Protein AF-A0A6A6QJA6-F1 (afdb_monomer)

Secondary structure (DSSP, 8-state):
--PPPPPP-PPPPPPPPPPPPPPPPPPPPPPPPPPPPPPPPPP---PPPPPPPPPPP-TTEEEEEEEEEEETTEEEEEEEEEETTS-EEEEEE-SSEE---TTSS-EEEEEEESTT-TTT-EEEEEEE--TTS----EEESTTSS----GGG-GGGTTSEEEE-TT---EEETTEEEEEEEEEEPPTT---

Structure (mmCIF, N/CA/C/O backbone):
data_AF-A0A6A6QJA6-F1
#
_entry.id   AF-A0A6A6QJA6-F1
#
loop_
_atom_site.group_PDB
_atom_site.id
_atom_site.type_symbol
_atom_site.label_atom_id
_atom_site.label_alt_id
_atom_site.label_comp_id
_atom_site.label_asym_id
_atom_site.label_entity_id
_atom_site.label_seq_id
_atom_site.pdbx_PDB_ins_code
_atom_site.Cartn_x
_atom_site.Cartn_y
_atom_site.Cartn_z
_atom_site.occupancy
_atom_site.B_iso_or_equiv
_atom_site.auth_seq_id
_atom_site.auth_comp_id
_atom_site.auth_asym_id
_atom_site.auth_atom_id
_atom_site.pdbx_PDB_model_num
ATOM 1 N N . MET A 1 1 ? 51.525 7.507 -26.887 1.00 51.03 1 MET A N 1
ATOM 2 C CA . MET A 1 1 ? 50.409 7.645 -27.846 1.00 51.03 1 MET A CA 1
ATOM 3 C C . MET A 1 1 ? 50.449 6.424 -28.747 1.00 51.03 1 MET A C 1
ATOM 5 O O . MET A 1 1 ? 51.457 6.234 -29.410 1.00 51.03 1 MET A O 1
ATOM 9 N N . ILE A 1 2 ? 49.442 5.552 -28.674 1.00 54.72 2 ILE A N 1
ATOM 10 C CA . ILE A 1 2 ? 49.366 4.303 -29.450 1.00 54.72 2 ILE A CA 1
ATOM 11 C C . ILE A 1 2 ? 48.188 4.457 -30.426 1.00 54.72 2 ILE A C 1
ATOM 13 O O . ILE A 1 2 ? 47.094 4.772 -29.955 1.00 54.72 2 ILE A O 1
ATOM 17 N N . PRO A 1 3 ? 48.377 4.306 -31.750 1.00 56.59 3 PRO A N 1
ATOM 18 C CA . PRO A 1 3 ? 47.276 4.359 -32.707 1.00 56.59 3 PRO A CA 1
ATOM 19 C C . PRO A 1 3 ? 46.374 3.125 -32.550 1.00 56.59 3 PRO A C 1
ATOM 21 O O . PRO A 1 3 ? 46.848 1.990 -32.589 1.00 56.59 3 PRO A O 1
ATOM 24 N N . GLY A 1 4 ? 45.080 3.362 -32.321 1.00 53.69 4 GLY A N 1
ATOM 25 C CA . GLY A 1 4 ? 44.056 2.322 -32.201 1.00 53.69 4 GLY A CA 1
ATOM 26 C C . GLY A 1 4 ? 43.616 1.775 -33.569 1.00 53.69 4 GLY A C 1
ATOM 27 O O . GLY A 1 4 ? 43.647 2.520 -34.551 1.00 53.69 4 GLY A O 1
ATOM 28 N N . PRO A 1 5 ? 43.229 0.488 -33.652 1.00 64.50 5 PRO A N 1
ATOM 29 C CA . PRO A 1 5 ? 42.917 -0.182 -34.910 1.00 64.50 5 PRO A CA 1
ATOM 30 C C . PRO A 1 5 ? 41.601 0.291 -35.545 1.00 64.50 5 PRO A C 1
ATOM 32 O O . PRO A 1 5 ? 40.638 0.655 -34.870 1.00 64.50 5 PRO A O 1
ATOM 35 N N . SER A 1 6 ? 41.619 0.265 -36.877 1.00 64.50 6 SER A N 1
ATOM 36 C CA . SER A 1 6 ? 40.558 0.638 -37.817 1.00 64.50 6 SER A CA 1
ATOM 37 C C . SER A 1 6 ? 39.318 -0.270 -37.695 1.00 64.50 6 SER A C 1
ATOM 39 O O . SER A 1 6 ? 39.488 -1.467 -37.462 1.00 64.50 6 SER A O 1
ATOM 41 N N . PRO A 1 7 ? 38.084 0.238 -37.882 1.00 64.19 7 PRO A N 1
ATOM 42 C CA . PRO A 1 7 ? 36.880 -0.590 -37.844 1.00 64.19 7 PRO A CA 1
ATOM 43 C C . PRO A 1 7 ? 36.745 -1.448 -39.113 1.00 64.19 7 PRO A C 1
ATOM 45 O O . PRO A 1 7 ? 36.648 -0.928 -40.226 1.00 64.19 7 PRO A O 1
ATOM 48 N N . GLU A 1 8 ? 36.722 -2.771 -38.936 1.00 60.88 8 GLU A N 1
ATOM 49 C CA . GLU A 1 8 ? 36.357 -3.734 -39.978 1.00 60.88 8 GLU A CA 1
ATOM 50 C C . GLU A 1 8 ? 34.883 -3.574 -40.379 1.00 60.88 8 GLU A C 1
ATOM 52 O O . GLU A 1 8 ? 33.973 -3.541 -39.550 1.00 60.88 8 GLU A O 1
ATOM 57 N N . SER A 1 9 ? 34.673 -3.463 -41.689 1.00 62.03 9 SER A N 1
ATOM 58 C CA . SER A 1 9 ? 33.376 -3.340 -42.347 1.00 62.03 9 SER A CA 1
ATOM 59 C C . SER A 1 9 ? 32.693 -4.710 -42.415 1.00 62.03 9 SER A C 1
ATOM 61 O O . SER A 1 9 ? 33.140 -5.598 -43.141 1.00 62.03 9 SER A O 1
ATOM 63 N N . LEU A 1 10 ? 31.614 -4.891 -41.652 1.00 64.56 10 LEU A N 1
ATOM 64 C CA . LEU A 1 10 ? 30.784 -6.097 -41.682 1.00 64.56 10 LEU A CA 1
ATOM 65 C C . LEU A 1 10 ? 29.842 -6.065 -42.894 1.00 64.56 10 LEU A C 1
ATOM 67 O O . LEU A 1 10 ? 29.023 -5.158 -43.042 1.00 64.56 10 LEU A O 1
ATOM 71 N N . ALA A 1 11 ? 29.960 -7.074 -43.756 1.00 70.56 11 ALA A N 1
ATOM 72 C CA . ALA A 1 11 ? 29.096 -7.280 -44.914 1.00 70.56 11 ALA A CA 1
ATOM 73 C C . ALA A 1 11 ? 27.631 -7.576 -44.506 1.00 70.56 11 ALA A C 1
ATOM 75 O O . ALA A 1 11 ? 27.394 -8.170 -43.450 1.00 70.56 11 ALA A O 1
ATOM 76 N N . PRO A 1 12 ? 26.637 -7.201 -45.335 1.00 74.19 12 PRO A N 1
ATOM 77 C CA . PRO A 1 12 ? 25.228 -7.453 -45.047 1.00 74.19 12 PRO A CA 1
ATOM 78 C C . PRO A 1 12 ? 24.854 -8.946 -45.176 1.00 74.19 12 PRO A C 1
ATOM 80 O O . PRO A 1 12 ? 25.412 -9.651 -46.022 1.00 74.19 12 PRO A O 1
ATOM 83 N N . PRO A 1 13 ? 23.894 -9.439 -44.367 1.00 72.94 13 PRO A N 1
ATOM 84 C CA . PRO A 1 13 ? 23.438 -10.826 -44.411 1.00 72.94 13 PRO A CA 1
ATOM 85 C C . PRO A 1 13 ? 22.611 -11.137 -45.678 1.00 72.94 13 PRO A C 1
ATOM 87 O O . PRO A 1 13 ? 21.991 -10.235 -46.249 1.00 72.94 13 PRO A O 1
ATOM 90 N N . PRO A 1 14 ? 22.567 -12.411 -46.116 1.00 74.94 14 PRO A N 1
ATOM 91 C CA . PRO A 1 14 ? 21.798 -12.834 -47.285 1.00 74.94 14 PRO A CA 1
ATOM 92 C C . PRO A 1 14 ? 20.273 -12.798 -47.043 1.00 74.94 14 PRO A C 1
ATOM 94 O O . PRO A 1 14 ? 19.823 -12.928 -45.901 1.00 74.94 14 PRO A O 1
ATOM 97 N N . PRO A 1 15 ? 19.457 -12.654 -48.107 1.00 69.00 15 PRO A N 1
ATOM 98 C CA . PRO A 1 15 ? 17.998 -12.631 -48.003 1.00 69.00 15 PRO A CA 1
ATOM 99 C C . PRO A 1 15 ? 17.412 -14.008 -47.648 1.00 69.00 15 PRO A C 1
ATOM 101 O O . PRO A 1 15 ? 17.894 -15.044 -48.109 1.00 69.00 15 PRO A O 1
ATOM 104 N N . LEU A 1 16 ? 16.340 -14.008 -46.847 1.00 69.56 16 LEU A N 1
ATOM 105 C CA . LEU A 1 16 ? 15.588 -15.213 -46.480 1.00 69.56 16 LEU A CA 1
ATOM 106 C C . LEU A 1 16 ? 14.753 -15.757 -47.661 1.00 69.56 16 LEU A C 1
ATOM 108 O O . LEU A 1 16 ? 14.229 -14.970 -48.454 1.00 69.56 16 LEU A O 1
ATOM 112 N N . PRO A 1 17 ? 14.553 -17.087 -47.750 1.00 63.41 17 PRO A N 1
ATOM 113 C CA . PRO A 1 17 ? 13.678 -17.693 -48.748 1.00 63.41 17 PRO A CA 1
ATOM 114 C C . PRO A 1 17 ? 12.199 -17.364 -48.486 1.00 63.41 17 PRO A C 1
ATOM 116 O O . PRO A 1 17 ? 11.717 -17.438 -47.356 1.00 63.41 17 PRO A O 1
ATOM 119 N N . SER A 1 18 ? 11.473 -17.018 -49.553 1.00 61.12 18 SER A N 1
ATOM 120 C CA . SER A 1 18 ? 10.018 -16.823 -49.528 1.00 61.12 18 SER A CA 1
ATOM 121 C C . SER A 1 18 ? 9.294 -18.164 -49.404 1.00 61.12 18 SER A C 1
ATOM 123 O O . SER A 1 18 ? 9.434 -19.030 -50.266 1.00 61.12 18 SER A O 1
ATOM 125 N N . SER A 1 19 ? 8.503 -18.319 -48.343 1.00 60.31 19 SER A N 1
ATOM 126 C CA . SER A 1 19 ? 7.650 -19.488 -48.115 1.00 60.31 19 SER A CA 1
ATOM 127 C C . SER A 1 19 ? 6.339 -19.373 -48.894 1.00 60.31 19 SER A C 1
ATOM 129 O O . SER A 1 19 ? 5.556 -18.447 -48.686 1.00 60.31 19 SER A O 1
ATOM 131 N N . THR A 1 20 ? 6.090 -20.338 -49.775 1.00 66.50 20 THR A N 1
ATOM 132 C CA . THR A 1 20 ? 4.823 -20.523 -50.495 1.00 66.50 20 THR A CA 1
ATOM 133 C C . THR A 1 20 ? 3.699 -20.917 -49.523 1.00 66.50 20 THR A C 1
ATOM 135 O O . THR A 1 20 ? 3.929 -21.772 -48.664 1.00 66.50 20 THR A O 1
ATOM 138 N N . PRO A 1 21 ? 2.481 -20.352 -49.633 1.00 67.94 21 PRO A N 1
ATOM 139 C CA . PRO A 1 21 ? 1.361 -20.756 -48.787 1.00 67.94 21 PRO A CA 1
ATOM 140 C C . PRO A 1 21 ? 0.823 -22.154 -49.161 1.00 67.94 21 PRO A C 1
ATOM 142 O O . PRO A 1 21 ? 0.831 -22.520 -50.340 1.00 67.94 21 PRO A O 1
ATOM 145 N N . PRO A 1 22 ? 0.339 -22.937 -48.178 1.00 70.88 22 PRO A N 1
ATOM 146 C CA . PRO A 1 22 ? -0.257 -24.249 -48.415 1.00 70.88 22 PRO A CA 1
ATOM 147 C C . PRO A 1 22 ? -1.650 -24.149 -49.070 1.00 70.88 22 PRO A C 1
ATOM 149 O O . PRO A 1 22 ? -2.338 -23.137 -48.911 1.00 70.88 22 PRO A O 1
ATOM 152 N N . PRO A 1 23 ? -2.088 -25.196 -49.797 1.00 68.81 23 PRO A N 1
ATOM 153 C CA . PRO A 1 23 ? -3.398 -25.228 -50.439 1.00 68.81 23 PRO A CA 1
ATOM 154 C C . PRO A 1 23 ? -4.548 -25.296 -49.415 1.00 68.81 23 PRO A C 1
ATOM 156 O O . PRO A 1 23 ? -4.366 -25.823 -48.313 1.00 68.81 23 PRO A O 1
ATOM 159 N N . PRO A 1 24 ? -5.744 -24.792 -49.770 1.00 71.00 24 PRO A N 1
ATOM 160 C CA . PRO A 1 24 ? -6.912 -24.833 -48.898 1.00 71.00 24 PRO A CA 1
ATOM 161 C C . PRO A 1 24 ? -7.438 -26.270 -48.713 1.00 71.00 24 PRO A C 1
ATOM 163 O O . PRO A 1 24 ? -7.347 -27.085 -49.636 1.00 71.00 24 PRO A O 1
ATOM 166 N N . PRO A 1 25 ? -8.008 -26.595 -47.537 1.00 65.44 25 PRO A N 1
ATOM 167 C CA . PRO A 1 25 ? -8.569 -27.914 -47.267 1.00 65.44 25 PRO A CA 1
ATOM 168 C C . PRO A 1 25 ? -9.868 -28.164 -48.058 1.00 65.44 25 PRO A C 1
ATOM 170 O O . PRO A 1 25 ? -10.597 -27.216 -48.366 1.00 65.44 25 PRO A O 1
ATOM 173 N N . PRO A 1 26 ? -10.193 -29.434 -48.367 1.00 64.38 26 PRO A N 1
ATOM 174 C CA . PRO A 1 26 ? -11.433 -29.793 -49.045 1.00 64.38 26 PRO A CA 1
ATOM 175 C C . PRO A 1 26 ? -12.655 -29.534 -48.152 1.00 64.38 26 PRO A C 1
ATOM 177 O O . PRO A 1 26 ? -12.638 -29.795 -46.948 1.00 64.38 26 PRO A O 1
ATOM 180 N N . SER A 1 27 ? -13.730 -29.026 -48.753 1.00 57.53 27 SER A N 1
ATOM 181 C CA . SER A 1 27 ? -14.999 -28.761 -48.073 1.00 57.53 27 SER A CA 1
ATOM 182 C C . SER A 1 27 ? -15.682 -30.065 -47.650 1.00 57.53 27 SER A C 1
ATOM 184 O O . SER A 1 27 ? -16.069 -30.872 -48.494 1.00 57.53 27 SER A O 1
ATOM 186 N N . SER A 1 28 ? -15.864 -30.254 -46.341 1.00 60.84 28 SER A N 1
ATOM 187 C CA . SER A 1 28 ? -16.699 -31.323 -45.786 1.00 60.84 28 SER A CA 1
ATOM 188 C C . SER A 1 28 ? -18.179 -31.029 -46.022 1.00 60.84 28 SER A C 1
ATOM 190 O O . SER A 1 28 ? -18.709 -30.027 -45.549 1.00 60.84 28 SER A O 1
ATOM 192 N N . THR A 1 29 ? -18.859 -31.933 -46.721 1.00 57.16 29 THR A N 1
ATOM 193 C CA . THR A 1 29 ? -20.322 -32.002 -46.805 1.00 57.16 29 THR A CA 1
ATOM 194 C C . THR A 1 29 ? -20.914 -32.468 -45.476 1.00 57.16 29 THR A C 1
ATOM 196 O O . THR A 1 29 ? -20.679 -33.595 -45.042 1.00 57.16 29 THR A O 1
ATOM 199 N N . THR A 1 30 ? -21.697 -31.599 -44.840 1.00 62.38 30 THR A N 1
ATOM 200 C CA . THR A 1 30 ? -22.439 -31.880 -43.605 1.00 62.38 30 THR A CA 1
ATOM 201 C C . THR A 1 30 ? -23.672 -32.752 -43.898 1.00 62.38 30 THR A C 1
ATOM 203 O O . THR A 1 30 ? -24.441 -32.406 -44.798 1.00 62.38 30 THR A O 1
ATOM 206 N N . PRO A 1 31 ? -23.907 -33.860 -43.168 1.00 70.44 31 PRO A N 1
ATOM 207 C CA . PRO A 1 31 ? -25.145 -34.631 -43.277 1.00 70.44 31 PRO A CA 1
ATOM 208 C C . PRO A 1 31 ? -26.346 -33.886 -42.655 1.00 70.44 31 PRO A C 1
ATOM 210 O O . PRO A 1 31 ? -26.158 -33.029 -41.788 1.00 70.44 31 PRO A O 1
ATOM 213 N N . PRO A 1 32 ? -27.585 -34.193 -43.085 1.00 70.25 32 PRO A N 1
ATOM 214 C CA . PRO A 1 32 ? -28.788 -33.524 -42.595 1.00 70.25 32 PRO A CA 1
ATOM 215 C C . PRO A 1 32 ? -29.036 -33.791 -41.096 1.00 70.25 32 PRO A C 1
ATOM 217 O O . PRO A 1 32 ? -28.703 -34.872 -40.602 1.00 70.25 32 PRO A O 1
ATOM 220 N N . PRO A 1 33 ? -29.629 -32.829 -40.363 1.00 63.81 3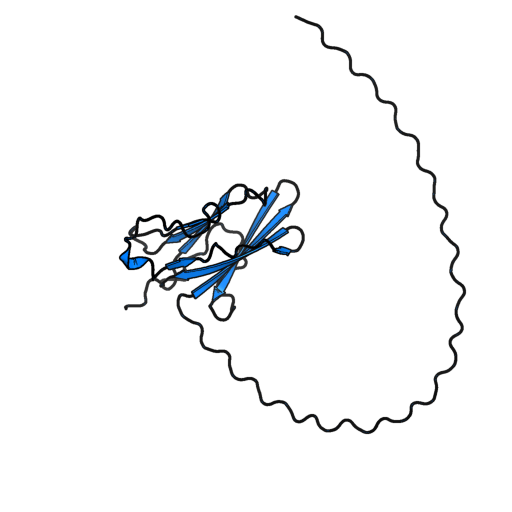3 PRO A N 1
ATOM 221 C CA . PRO A 1 33 ? -29.902 -32.973 -38.938 1.00 63.81 33 PRO A CA 1
ATOM 222 C C . PRO A 1 33 ? -31.004 -34.010 -38.672 1.00 63.81 33 PRO A C 1
ATOM 224 O O . PRO A 1 33 ? -32.018 -34.060 -39.368 1.00 63.81 33 PRO A O 1
ATOM 227 N N . LEU A 1 34 ? -30.802 -34.825 -37.634 1.00 62.81 34 LEU A N 1
ATOM 228 C CA . LEU A 1 34 ? -31.818 -35.721 -37.075 1.00 62.81 34 LEU A CA 1
ATOM 229 C C . LEU A 1 34 ? -32.976 -34.901 -36.466 1.00 62.81 34 LEU A C 1
ATOM 231 O O . LEU A 1 34 ? -32.719 -33.837 -35.899 1.00 62.81 34 LEU A O 1
ATOM 235 N N . PRO A 1 35 ? -34.232 -35.386 -36.510 1.00 64.31 35 PRO A N 1
ATOM 236 C CA . PRO A 1 35 ? -35.337 -34.742 -35.808 1.00 64.31 35 PRO A CA 1
ATOM 237 C C . PRO A 1 35 ? -35.100 -34.738 -34.290 1.00 64.31 35 PRO A C 1
ATOM 239 O O . PRO A 1 35 ? -34.835 -35.777 -33.682 1.00 64.31 35 PRO A O 1
ATOM 242 N N . SER A 1 36 ? -35.196 -33.549 -33.689 1.00 55.94 36 SER A N 1
ATOM 243 C CA . SER A 1 36 ? -35.100 -33.331 -32.246 1.00 55.94 36 SER A CA 1
ATOM 244 C C . SER A 1 36 ? -36.223 -34.060 -31.515 1.00 55.94 36 SER A C 1
ATOM 246 O O . SER A 1 36 ? -37.397 -33.752 -31.704 1.00 55.94 36 SER A O 1
ATOM 248 N N . SER A 1 37 ? -35.856 -34.995 -30.643 1.00 61.94 37 SER A N 1
ATOM 249 C CA . SER A 1 37 ? -36.760 -35.502 -29.615 1.00 61.94 37 SER A CA 1
ATOM 250 C C . SER A 1 37 ? -37.007 -34.372 -28.612 1.00 61.94 37 SER A C 1
ATOM 252 O O . SER A 1 37 ? -36.053 -33.870 -28.017 1.00 61.94 37 SER A O 1
ATOM 254 N N . GLU A 1 38 ? -38.262 -33.946 -28.449 1.00 60.38 38 GLU A N 1
ATOM 255 C CA . GLU A 1 38 ? -38.656 -32.962 -27.435 1.00 60.38 38 GLU A CA 1
ATOM 256 C C . GLU A 1 38 ? -38.221 -33.449 -26.048 1.00 60.38 38 GLU A C 1
ATOM 258 O O . GLU A 1 38 ? -38.650 -34.500 -25.566 1.00 60.38 38 GLU A O 1
ATOM 263 N N . ALA A 1 39 ? -37.318 -32.693 -25.426 1.00 65.19 39 ALA A N 1
ATOM 264 C CA . ALA A 1 39 ? -36.948 -32.895 -24.037 1.00 65.19 39 ALA A CA 1
ATOM 265 C C . ALA A 1 39 ? -38.123 -32.475 -23.134 1.00 65.19 39 ALA A C 1
ATOM 267 O O . ALA A 1 39 ? -38.811 -31.498 -23.447 1.00 65.19 39 ALA A O 1
ATOM 268 N N . PRO A 1 40 ? -38.362 -33.176 -22.011 1.00 69.19 40 PRO A N 1
ATOM 269 C CA . PRO A 1 40 ? -39.393 -32.785 -21.057 1.00 69.19 40 PRO A CA 1
ATOM 270 C C . PRO A 1 40 ? -39.142 -31.361 -20.525 1.00 69.19 40 PRO A C 1
ATOM 272 O O . PRO A 1 40 ? -37.986 -30.927 -20.455 1.00 69.19 40 PRO A O 1
ATOM 275 N N . PRO A 1 41 ? -40.201 -30.623 -20.139 1.00 73.12 41 PRO A N 1
ATOM 276 C CA . PRO A 1 41 ? -40.066 -29.257 -19.650 1.00 73.12 41 PRO A CA 1
ATOM 277 C C . PRO A 1 41 ? -39.148 -29.209 -18.417 1.00 73.12 41 PRO A C 1
ATOM 279 O O . PRO A 1 41 ? -39.225 -30.099 -17.563 1.00 73.12 41 PRO A O 1
ATOM 282 N N . PRO A 1 42 ? -38.283 -28.186 -18.293 1.00 66.81 42 PRO A N 1
ATOM 283 C CA . PRO A 1 42 ? -37.443 -28.031 -17.117 1.00 66.81 42 PRO A CA 1
ATOM 284 C C . PRO A 1 42 ? -38.331 -27.837 -15.884 1.00 66.81 42 PRO A C 1
ATOM 286 O O . PRO A 1 42 ? -39.209 -26.972 -15.870 1.00 66.81 42 PRO A O 1
ATOM 289 N N . SER A 1 43 ? -38.102 -28.644 -14.844 1.00 66.88 43 SER A N 1
ATOM 290 C CA . SER A 1 43 ? -38.724 -28.432 -13.534 1.00 66.88 43 SER A CA 1
ATOM 291 C C . SER A 1 43 ? -38.494 -26.989 -13.071 1.00 66.88 43 SER A C 1
ATOM 293 O O . SER A 1 43 ? -37.394 -26.464 -13.275 1.00 66.88 43 SER A O 1
ATOM 295 N N . PRO A 1 44 ? -39.482 -26.344 -12.420 1.00 65.62 44 PRO A N 1
ATOM 296 C CA . PRO A 1 44 ? -39.293 -25.021 -11.846 1.00 65.62 44 PRO A CA 1
ATOM 297 C C . PRO A 1 44 ? -38.152 -25.102 -10.833 1.00 65.62 44 PRO A C 1
ATOM 299 O O . PRO A 1 44 ? -38.266 -25.745 -9.789 1.00 65.62 44 PRO A O 1
ATOM 302 N N . SER A 1 45 ? -37.021 -24.491 -11.184 1.00 63.06 45 SER A N 1
ATOM 303 C CA . SER A 1 45 ? -35.875 -24.386 -10.296 1.00 63.06 45 SER A CA 1
ATOM 304 C C . SER A 1 45 ? -36.322 -23.560 -9.101 1.00 63.06 45 SER A C 1
ATOM 306 O O . SER A 1 45 ? -36.517 -22.350 -9.217 1.00 63.06 45 SER A O 1
ATOM 308 N N . SER A 1 46 ? -36.536 -24.230 -7.970 1.00 64.56 46 SER A N 1
ATOM 309 C CA . SER A 1 46 ? -36.806 -23.585 -6.693 1.00 64.56 46 SER A CA 1
ATOM 310 C C . SER A 1 46 ? -35.700 -22.556 -6.474 1.00 64.56 46 SER A C 1
ATOM 312 O O . SER A 1 46 ? -34.528 -22.926 -6.388 1.00 64.56 46 SER A O 1
ATOM 314 N N . ALA A 1 47 ? -36.054 -21.269 -6.510 1.00 68.38 47 ALA A N 1
ATOM 315 C CA . ALA A 1 47 ? -35.090 -20.189 -6.382 1.00 68.38 47 ALA A CA 1
ATOM 316 C C . ALA A 1 47 ? -34.293 -20.410 -5.094 1.00 68.38 47 ALA A C 1
ATOM 318 O O . ALA A 1 47 ? -34.880 -20.585 -4.021 1.00 68.38 47 ALA A O 1
ATOM 319 N N . ALA A 1 48 ? -32.966 -20.468 -5.216 1.00 75.50 48 ALA A N 1
ATOM 320 C CA . ALA A 1 48 ? -32.108 -20.581 -4.052 1.00 75.50 48 ALA A CA 1
ATOM 321 C C . ALA A 1 48 ? -32.413 -19.399 -3.114 1.00 75.50 48 ALA A C 1
ATOM 323 O O . ALA A 1 48 ? -32.592 -18.275 -3.600 1.00 75.50 48 ALA A O 1
ATOM 324 N N . PRO A 1 49 ? -32.513 -19.631 -1.794 1.00 77.88 49 PRO A N 1
ATOM 325 C CA . PRO A 1 49 ? -32.714 -18.544 -0.853 1.00 77.88 49 PRO A CA 1
ATOM 326 C C . PRO A 1 49 ? -31.604 -17.494 -1.031 1.00 77.88 49 PRO A C 1
ATOM 328 O O . PRO A 1 49 ? -30.462 -17.862 -1.329 1.00 77.88 49 PRO A O 1
ATOM 331 N N . PRO A 1 50 ? -31.925 -16.195 -0.882 1.00 77.50 50 PRO A N 1
ATOM 332 C CA . PRO A 1 50 ? -30.945 -15.131 -1.040 1.00 77.50 50 PRO A CA 1
ATOM 333 C C . PRO A 1 50 ? -29.762 -15.371 -0.103 1.00 77.50 50 PRO A C 1
ATOM 335 O O . PRO A 1 50 ? -29.941 -15.739 1.061 1.00 77.50 50 PRO A O 1
ATOM 338 N N . ALA A 1 51 ? -28.551 -15.185 -0.630 1.00 82.06 51 ALA A N 1
ATOM 339 C CA . ALA A 1 51 ? -27.339 -15.338 0.156 1.00 82.06 51 ALA A CA 1
ATOM 340 C C . ALA A 1 51 ? -27.373 -14.383 1.366 1.00 82.06 51 ALA A C 1
ATOM 342 O O . ALA A 1 51 ? -27.861 -13.253 1.239 1.00 82.06 51 ALA A O 1
ATOM 343 N N . PRO A 1 52 ? -26.874 -14.813 2.538 1.00 80.88 52 PRO A N 1
ATOM 344 C CA . PRO A 1 52 ? -26.791 -13.943 3.700 1.00 80.88 52 PRO A CA 1
ATOM 345 C C . PRO A 1 52 ? -25.926 -12.711 3.388 1.00 80.88 52 PRO A C 1
ATOM 347 O O . PRO A 1 52 ? -24.987 -12.804 2.591 1.00 80.88 52 PRO A O 1
ATOM 350 N N . PRO A 1 53 ? -26.225 -11.555 4.008 1.00 81.19 53 PRO A N 1
ATOM 351 C CA . PRO A 1 53 ? -25.429 -10.352 3.813 1.00 81.19 53 PRO A CA 1
ATOM 352 C C . PRO A 1 53 ? -23.978 -10.588 4.262 1.00 81.19 53 PRO A C 1
ATOM 354 O O . PRO A 1 53 ? -23.749 -11.338 5.220 1.00 81.19 53 PRO A O 1
ATOM 357 N N . PRO A 1 54 ? -22.993 -9.954 3.599 1.00 80.75 54 PRO A N 1
ATOM 358 C CA . PRO A 1 54 ? -21.599 -10.077 3.994 1.00 80.75 54 PRO A CA 1
ATOM 359 C C . PRO A 1 54 ? -21.393 -9.549 5.423 1.00 80.75 54 PRO A C 1
ATOM 361 O O . PRO A 1 54 ? -22.099 -8.627 5.853 1.00 80.75 54 PRO A O 1
ATOM 364 N N . PRO A 1 55 ? -20.437 -10.117 6.178 1.00 84.50 55 PRO A N 1
ATOM 365 C CA . PRO A 1 55 ? -20.137 -9.652 7.523 1.00 84.50 55 PRO A CA 1
ATOM 366 C C . PRO A 1 55 ? -19.679 -8.181 7.507 1.00 84.50 55 PRO A C 1
ATOM 368 O O . PRO A 1 55 ? -19.098 -7.725 6.520 1.00 84.50 55 PRO A O 1
ATOM 371 N N . PRO A 1 56 ? -19.907 -7.413 8.586 1.00 86.06 56 PRO A N 1
ATOM 372 C CA . PRO A 1 56 ? -19.388 -6.053 8.694 1.00 86.06 56 PRO A CA 1
ATOM 373 C C . PRO A 1 56 ? -17.859 -6.016 8.615 1.00 86.06 56 PRO A C 1
ATOM 375 O O . PRO A 1 56 ? -17.185 -6.890 9.164 1.00 86.06 56 PRO A O 1
ATOM 378 N N . ALA A 1 57 ? -17.315 -4.969 7.992 1.00 85.00 57 ALA A N 1
ATOM 379 C CA . ALA A 1 57 ? -15.873 -4.789 7.908 1.00 85.00 57 ALA A CA 1
ATOM 380 C C . ALA A 1 57 ? -15.261 -4.624 9.310 1.00 85.00 57 ALA A C 1
ATOM 382 O O . ALA A 1 57 ? -15.776 -3.887 10.156 1.00 85.00 57 ALA A O 1
ATOM 383 N N . THR A 1 58 ? -14.140 -5.301 9.552 1.00 83.62 58 THR A N 1
ATOM 384 C CA . THR A 1 58 ? -13.317 -5.145 10.748 1.00 83.62 58 THR A CA 1
ATOM 385 C C . THR A 1 58 ? -12.578 -3.808 10.665 1.00 83.62 58 THR A C 1
ATOM 387 O O . THR A 1 58 ? -11.723 -3.643 9.793 1.00 83.62 58 THR A O 1
ATOM 390 N N . PRO A 1 59 ? -12.847 -2.853 11.570 1.00 84.50 59 PRO A N 1
ATOM 391 C CA . PRO A 1 59 ? -12.173 -1.561 11.545 1.00 84.50 59 PRO A CA 1
ATOM 392 C C . PRO A 1 59 ? -10.655 -1.703 11.707 1.00 84.50 59 PRO A C 1
ATOM 394 O O . PRO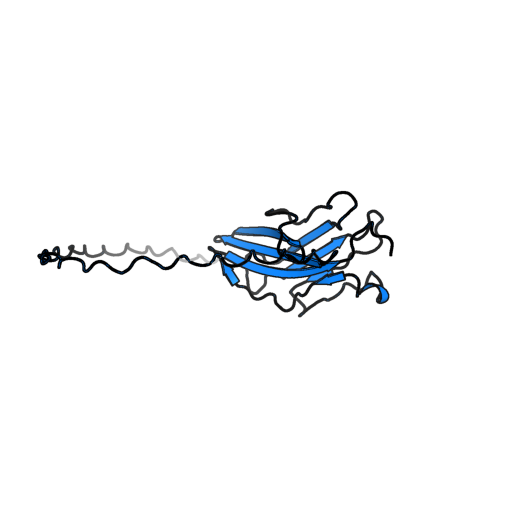 A 1 59 ? -10.195 -2.505 12.521 1.00 84.50 59 PRO A O 1
ATOM 397 N N . GLY A 1 60 ? -9.884 -0.891 10.979 1.00 84.69 60 GLY A N 1
ATOM 398 C CA . GLY A 1 60 ? -8.425 -0.851 11.109 1.00 84.69 60 GLY A CA 1
ATOM 399 C C . GLY A 1 60 ? -7.677 -2.022 10.462 1.00 84.69 60 GLY A C 1
ATOM 400 O O . GLY A 1 60 ? -6.482 -2.186 10.701 1.00 84.69 60 GLY A O 1
ATOM 401 N N . LYS A 1 61 ? -8.353 -2.861 9.669 1.00 88.31 61 LYS A N 1
ATOM 402 C CA . LYS A 1 61 ? -7.720 -3.898 8.846 1.00 88.31 61 LYS A CA 1
ATOM 403 C C . LYS A 1 61 ? -7.878 -3.545 7.379 1.00 88.31 61 LYS A C 1
ATOM 405 O O . LYS A 1 61 ? -8.998 -3.298 6.932 1.00 88.31 61 LYS A O 1
ATOM 410 N N . TYR A 1 62 ? -6.763 -3.545 6.664 1.00 91.19 62 TYR A N 1
ATOM 411 C CA . TYR A 1 62 ? -6.704 -3.092 5.288 1.00 91.19 62 TYR A CA 1
ATOM 412 C C . TYR A 1 62 ? -5.760 -3.960 4.463 1.00 91.19 62 TYR A C 1
ATOM 414 O O . TYR A 1 62 ? -4.682 -4.323 4.923 1.00 91.19 62 TYR A O 1
ATOM 422 N N . THR A 1 63 ? -6.110 -4.206 3.210 1.00 92.81 63 THR A N 1
ATOM 423 C CA . THR A 1 63 ? -5.200 -4.851 2.261 1.00 92.81 63 THR A CA 1
ATOM 424 C C . THR A 1 63 ? -4.726 -3.803 1.262 1.00 92.81 63 THR A C 1
ATOM 426 O O . THR A 1 63 ? -5.527 -3.074 0.674 1.00 92.81 63 THR A O 1
ATOM 429 N N . ILE A 1 64 ? -3.409 -3.677 1.102 1.00 93.00 64 ILE A N 1
ATOM 430 C CA . ILE A 1 64 ? -2.789 -2.816 0.094 1.00 93.00 64 ILE A CA 1
ATOM 431 C C . ILE A 1 64 ? -2.407 -3.696 -1.093 1.00 93.00 64 ILE A C 1
ATOM 433 O O . ILE A 1 64 ? -1.504 -4.523 -0.988 1.00 93.00 64 ILE A O 1
ATOM 437 N N . HIS A 1 65 ? -3.075 -3.502 -2.225 1.00 92.94 65 HIS A N 1
ATOM 438 C CA . HIS A 1 65 ? -2.713 -4.138 -3.489 1.00 92.94 65 HIS A CA 1
ATOM 439 C C . HIS A 1 65 ? -1.746 -3.219 -4.217 1.00 92.94 65 HIS A C 1
ATOM 441 O O . HIS A 1 65 ? -2.076 -2.060 -4.465 1.00 92.94 65 HIS A O 1
ATOM 447 N N . LEU A 1 66 ? -0.564 -3.725 -4.553 1.00 92.06 66 LEU A N 1
ATOM 448 C CA . LEU A 1 66 ? 0.433 -3.047 -5.367 1.00 92.06 66 LEU A CA 1
ATOM 449 C C . LEU A 1 66 ? 0.600 -3.778 -6.693 1.00 92.06 66 LEU A C 1
ATOM 451 O O . LEU A 1 66 ? 1.107 -4.897 -6.747 1.00 92.06 66 LEU A O 1
ATOM 455 N N . HIS A 1 67 ? 0.252 -3.100 -7.774 1.00 91.38 67 HIS A N 1
ATOM 456 C CA . HIS A 1 67 ? 0.517 -3.549 -9.126 1.00 91.38 67 HIS A CA 1
ATOM 457 C C . HIS A 1 67 ? 1.700 -2.763 -9.690 1.00 91.38 67 HIS A C 1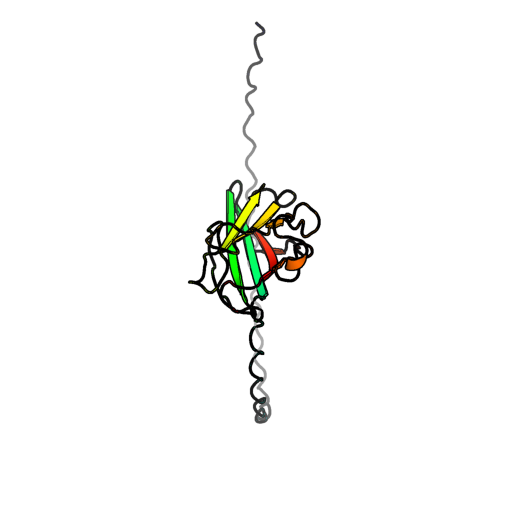
ATOM 459 O O . HIS A 1 67 ? 1.627 -1.555 -9.924 1.00 91.38 67 HIS A O 1
ATOM 465 N N . GLN A 1 68 ? 2.812 -3.457 -9.914 1.00 89.25 68 GLN A N 1
ATOM 466 C CA . GLN A 1 68 ? 4.016 -2.885 -10.496 1.00 89.25 68 GLN A CA 1
ATOM 467 C C . GLN A 1 68 ? 4.151 -3.313 -11.955 1.00 89.25 68 GLN A C 1
ATOM 469 O O . GLN A 1 68 ? 4.438 -4.471 -12.268 1.00 89.25 68 GLN A O 1
ATOM 474 N N . LYS A 1 69 ? 3.974 -2.356 -12.864 1.00 90.19 69 LYS A N 1
ATOM 475 C CA . LYS A 1 69 ? 4.119 -2.566 -14.308 1.00 90.19 69 LYS A CA 1
ATOM 476 C C . LYS A 1 69 ? 5.557 -2.246 -14.701 1.00 90.19 69 LYS A C 1
ATOM 478 O O . LYS A 1 69 ? 6.026 -1.132 -14.455 1.00 90.19 69 LYS A O 1
ATOM 483 N N . MET A 1 70 ? 6.250 -3.205 -15.315 1.00 85.06 70 MET A N 1
ATOM 484 C CA . MET A 1 70 ? 7.615 -3.024 -15.811 1.00 85.06 70 MET A CA 1
ATOM 485 C C . MET A 1 70 ? 7.614 -3.010 -17.336 1.00 85.06 70 MET A C 1
ATOM 487 O O . MET A 1 70 ? 7.335 -4.015 -17.979 1.00 85.06 70 MET A O 1
ATOM 491 N N . GLU A 1 71 ? 7.987 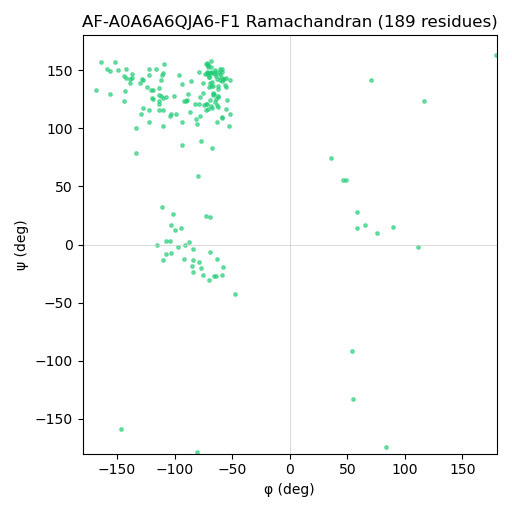-1.879 -17.927 1.00 85.75 71 GLU A N 1
ATOM 492 C CA . GLU A 1 71 ? 8.072 -1.735 -19.376 1.00 85.75 71 GLU A CA 1
ATOM 493 C C . GLU A 1 71 ? 9.487 -1.321 -19.778 1.00 85.75 71 GLU A C 1
ATOM 495 O O . GLU A 1 71 ? 9.897 -0.174 -19.611 1.00 85.75 71 GLU A O 1
ATOM 500 N N . ARG A 1 72 ? 10.261 -2.263 -20.330 1.00 82.88 72 ARG A N 1
ATOM 501 C CA . ARG A 1 72 ? 11.654 -2.060 -20.774 1.00 82.88 72 ARG A CA 1
ATOM 502 C C . ARG A 1 72 ? 12.565 -1.489 -19.675 1.00 82.88 72 ARG A C 1
ATOM 504 O O . ARG A 1 72 ? 13.197 -2.245 -18.951 1.00 82.88 72 ARG A O 1
ATOM 511 N N . LYS A 1 73 ? 12.680 -0.158 -19.602 1.00 84.81 73 LYS A N 1
ATOM 512 C CA . LYS A 1 73 ? 13.537 0.598 -18.670 1.00 84.81 73 LYS A CA 1
ATOM 513 C C . LYS A 1 73 ? 12.732 1.461 -17.694 1.00 84.81 73 LYS A C 1
ATOM 515 O O . LYS A 1 73 ? 13.326 2.152 -16.873 1.00 84.81 73 LYS A O 1
ATOM 520 N N . THR A 1 74 ? 11.407 1.448 -17.798 1.00 87.56 74 THR A N 1
ATOM 521 C CA . THR A 1 74 ? 10.497 2.200 -16.937 1.00 87.56 74 THR A CA 1
ATOM 522 C C . THR A 1 74 ? 9.731 1.254 -16.026 1.00 87.56 74 THR A C 1
ATOM 524 O O . THR A 1 74 ? 9.417 0.124 -16.396 1.00 87.56 74 THR A O 1
ATOM 527 N N . SER A 1 75 ? 9.417 1.738 -14.830 1.00 89.94 75 SER A N 1
ATOM 528 C CA . SER A 1 75 ? 8.524 1.076 -13.888 1.00 89.94 75 SER A CA 1
ATOM 529 C C . SER A 1 75 ? 7.450 2.061 -13.470 1.00 89.94 75 SER A C 1
ATOM 531 O O . SER A 1 75 ? 7.741 3.237 -13.256 1.00 89.94 75 SER A O 1
ATOM 533 N N . SER A 1 76 ? 6.228 1.571 -13.315 1.00 91.56 76 SER A N 1
ATOM 534 C CA . SER A 1 76 ? 5.144 2.316 -12.687 1.00 91.56 76 SER A CA 1
ATOM 535 C C . SER A 1 76 ? 4.515 1.469 -11.590 1.00 91.56 76 SER A C 1
ATOM 537 O O . SER A 1 76 ? 4.429 0.248 -11.715 1.00 91.56 76 SER A O 1
ATOM 539 N N . LEU A 1 77 ? 4.129 2.124 -10.500 1.00 92.44 77 LEU A N 1
ATOM 540 C CA . LEU A 1 77 ? 3.465 1.499 -9.368 1.00 92.44 77 LEU A CA 1
ATOM 541 C C . LEU A 1 77 ? 2.048 2.046 -9.296 1.00 92.44 77 LEU A C 1
ATOM 543 O O . LEU A 1 77 ? 1.855 3.258 -9.299 1.00 92.44 77 LEU A O 1
ATOM 547 N N . GLU A 1 78 ? 1.080 1.153 -9.217 1.00 94.69 78 GLU A N 1
ATOM 548 C CA . GLU A 1 78 ? -0.320 1.456 -8.978 1.00 94.69 78 GLU A CA 1
ATOM 549 C C . GLU A 1 78 ? -0.725 0.767 -7.678 1.00 94.69 78 GLU A C 1
ATOM 551 O O . GLU A 1 78 ? -0.388 -0.396 -7.460 1.00 94.69 78 GLU A O 1
ATOM 556 N N . TRP A 1 79 ? -1.407 1.481 -6.794 1.00 94.94 79 TRP A N 1
ATOM 557 C CA . TRP A 1 79 ? -1.871 0.942 -5.527 1.00 94.94 79 TRP A CA 1
ATOM 558 C C . TRP A 1 79 ? -3.381 1.063 -5.392 1.00 94.94 79 TRP A C 1
ATOM 560 O O . TRP A 1 79 ? -3.978 2.048 -5.828 1.00 94.94 79 TRP A O 1
ATOM 570 N N . THR A 1 80 ? -3.980 0.080 -4.729 1.00 95.56 80 THR A N 1
ATOM 571 C CA . THR A 1 80 ? -5.377 0.089 -4.290 1.00 95.56 80 THR A CA 1
ATOM 572 C C . THR A 1 80 ? -5.427 -0.296 -2.818 1.00 95.56 80 THR A C 1
ATOM 574 O O . THR A 1 80 ? -4.688 -1.172 -2.375 1.00 95.56 80 THR A O 1
ATOM 577 N N . LEU A 1 81 ? -6.275 0.376 -2.046 1.00 94.38 81 LEU A N 1
ATOM 578 C CA . LEU A 1 81 ? -6.500 0.080 -0.638 1.00 94.38 81 LEU A CA 1
ATOM 579 C C . LEU A 1 81 ? -7.897 -0.513 -0.473 1.00 94.38 81 LEU A C 1
ATOM 581 O O . LEU A 1 81 ? -8.885 0.110 -0.872 1.00 94.38 81 LEU A O 1
ATOM 585 N N . LEU A 1 82 ? -7.970 -1.684 0.146 1.00 93.44 82 LEU A N 1
ATOM 586 C CA . LEU A 1 82 ? -9.207 -2.397 0.427 1.00 93.44 82 LEU A CA 1
ATOM 587 C C . LEU A 1 82 ? -9.419 -2.508 1.937 1.00 93.44 82 LEU A C 1
ATOM 589 O O . LEU A 1 82 ? -8.454 -2.528 2.701 1.00 93.44 82 LEU A O 1
ATOM 593 N N . ASP A 1 83 ? -10.674 -2.561 2.371 1.00 91.94 83 ASP A N 1
ATOM 594 C CA . ASP A 1 83 ? -11.017 -2.934 3.744 1.00 91.94 83 ASP A CA 1
ATOM 595 C C . ASP A 1 83 ? -10.994 -4.462 3.943 1.00 91.94 83 ASP A C 1
ATOM 597 O O . ASP A 1 83 ? -10.717 -5.235 3.025 1.00 91.94 83 ASP A O 1
ATOM 601 N N . SER A 1 84 ? -11.315 -4.927 5.153 1.00 90.62 84 SER A N 1
ATOM 602 C CA . SER A 1 84 ? -11.347 -6.361 5.471 1.00 90.62 84 SER A CA 1
ATOM 603 C C . SER A 1 84 ? -12.382 -7.183 4.688 1.00 90.62 84 SER A C 1
ATOM 605 O O . SER A 1 84 ? -12.376 -8.406 4.798 1.00 90.62 84 SER A O 1
ATOM 607 N N . ASN A 1 85 ? -13.316 -6.534 3.992 1.00 91.62 85 ASN A N 1
ATOM 608 C CA . ASN A 1 85 ? -14.328 -7.169 3.152 1.00 91.62 85 ASN A CA 1
ATOM 609 C C . ASN A 1 85 ? -13.937 -7.131 1.667 1.00 91.62 85 ASN A C 1
ATOM 611 O O . ASN A 1 85 ? -14.780 -7.404 0.814 1.00 91.62 85 ASN A O 1
ATOM 615 N N . ALA A 1 86 ? -12.681 -6.780 1.363 1.00 91.62 86 ALA A N 1
ATOM 616 C CA . ALA A 1 86 ? -12.178 -6.560 0.013 1.00 91.62 86 ALA A CA 1
ATOM 617 C C . ALA A 1 86 ? -12.951 -5.467 -0.753 1.00 91.62 86 ALA A C 1
ATOM 619 O O . ALA A 1 86 ? -13.018 -5.484 -1.982 1.00 91.62 86 ALA A O 1
ATOM 620 N N . VAL A 1 87 ? -13.534 -4.492 -0.046 1.00 92.94 87 VAL A N 1
ATOM 621 C CA . VAL A 1 87 ? -14.157 -3.323 -0.674 1.00 92.94 87 VAL A CA 1
ATOM 622 C C . VAL A 1 87 ? -13.101 -2.240 -0.846 1.00 92.94 87 VAL A C 1
ATOM 624 O O . VAL A 1 87 ? -12.401 -1.885 0.102 1.00 92.94 87 VAL A O 1
ATOM 627 N N . THR A 1 88 ? -12.982 -1.687 -2.052 1.00 93.88 88 THR A N 1
ATOM 628 C CA . THR A 1 88 ? -12.060 -0.580 -2.328 1.00 93.88 88 THR A CA 1
ATOM 629 C C . THR A 1 88 ? -12.447 0.663 -1.531 1.00 93.88 88 THR A C 1
ATOM 631 O O . THR A 1 88 ? -13.529 1.220 -1.707 1.00 93.88 88 THR A O 1
ATOM 634 N N . VAL A 1 89 ? -11.528 1.133 -0.688 1.00 91.50 89 VAL A N 1
ATOM 635 C CA . VAL A 1 89 ? -11.690 2.343 0.132 1.00 91.50 89 VAL A CA 1
ATOM 636 C C . VAL A 1 89 ? -10.802 3.504 -0.318 1.00 91.50 89 VAL A C 1
ATOM 638 O O . VAL A 1 89 ? -10.982 4.619 0.170 1.00 91.50 89 VAL A O 1
ATOM 641 N N . ALA A 1 90 ? -9.809 3.256 -1.180 1.00 92.69 90 ALA A N 1
ATOM 642 C CA . ALA A 1 90 ? -9.027 4.271 -1.892 1.00 92.69 90 ALA A CA 1
ATOM 643 C C . ALA A 1 90 ? -8.262 3.648 -3.078 1.00 92.69 90 ALA A C 1
ATOM 645 O O . ALA A 1 90 ? -7.940 2.461 -3.057 1.00 92.69 90 ALA A O 1
ATOM 646 N N . GLY A 1 91 ? -7.909 4.467 -4.073 1.00 93.75 91 GLY A N 1
ATOM 647 C CA . GLY A 1 91 ? -7.254 4.011 -5.307 1.00 93.75 91 GLY A CA 1
ATOM 648 C C . GLY A 1 91 ? -8.254 3.499 -6.361 1.00 93.75 91 GLY A C 1
ATOM 649 O O . GLY A 1 91 ? -9.462 3.637 -6.154 1.00 93.75 91 GLY A O 1
ATOM 650 N N . PRO A 1 92 ? -7.784 2.949 -7.497 1.00 93.88 92 PRO A N 1
ATOM 651 C CA . PRO A 1 92 ? -6.382 2.807 -7.896 1.00 93.88 92 PRO A CA 1
ATOM 652 C C . PRO A 1 92 ? -5.684 4.164 -8.087 1.00 93.88 92 PRO A C 1
ATOM 654 O O . PRO A 1 92 ? -6.295 5.128 -8.548 1.00 93.88 92 PRO A O 1
ATOM 657 N N . ASN A 1 93 ? -4.412 4.274 -7.703 1.00 94.06 93 ASN A N 1
ATOM 658 C CA . ASN A 1 93 ? -3.630 5.507 -7.851 1.00 94.06 93 ASN A CA 1
ATOM 659 C C . ASN A 1 93 ? -2.131 5.201 -8.009 1.00 94.06 93 ASN A C 1
ATOM 661 O O . ASN A 1 93 ? -1.663 4.152 -7.588 1.00 94.06 93 ASN A O 1
ATOM 665 N N . MET A 1 94 ? -1.371 6.119 -8.608 1.00 92.69 94 MET A N 1
ATOM 666 C CA . MET A 1 94 ? 0.068 5.979 -8.865 1.00 92.69 94 MET A CA 1
ATOM 667 C C . MET A 1 94 ? 0.948 6.866 -7.970 1.00 92.69 94 MET A C 1
ATOM 669 O O . MET A 1 94 ? 2.167 6.914 -8.132 1.00 92.69 94 MET A O 1
ATOM 673 N N . THR A 1 95 ? 0.361 7.610 -7.029 1.00 93.06 95 THR A N 1
ATOM 674 C CA . THR A 1 95 ? 1.121 8.410 -6.061 1.00 93.06 95 THR A CA 1
ATOM 675 C C . THR A 1 95 ? 1.898 7.514 -5.100 1.00 93.06 95 THR A C 1
ATOM 677 O O . THR A 1 95 ? 1.404 6.484 -4.662 1.00 93.06 95 THR A O 1
ATOM 680 N N . GLY A 1 96 ? 3.070 7.950 -4.635 1.00 91.31 96 GLY A N 1
ATOM 681 C CA . GLY A 1 96 ? 3.800 7.270 -3.549 1.00 91.31 96 GLY A CA 1
ATOM 682 C C . GLY A 1 96 ? 3.161 7.451 -2.163 1.00 91.31 96 GLY A C 1
ATOM 683 O O . GLY A 1 96 ? 3.852 7.485 -1.146 1.00 91.31 96 GLY A O 1
ATOM 684 N N . THR A 1 97 ? 1.859 7.724 -2.087 1.00 92.25 97 THR A N 1
ATOM 685 C CA . THR A 1 97 ? 1.168 8.056 -0.839 1.00 92.25 97 THR A CA 1
ATOM 686 C C . THR A 1 97 ? -0.317 7.740 -0.942 1.00 92.25 97 THR A C 1
ATOM 688 O O . THR A 1 97 ? -0.982 8.221 -1.862 1.00 92.25 97 THR A O 1
ATOM 691 N N . ILE A 1 98 ? -0.831 7.014 0.049 1.00 90.50 98 ILE A N 1
ATOM 692 C CA . ILE A 1 98 ? -2.255 6.855 0.328 1.00 90.50 98 ILE A CA 1
ATOM 693 C C . ILE A 1 98 ? -2.672 8.023 1.232 1.00 90.50 98 ILE A C 1
ATOM 695 O O . ILE A 1 98 ? -2.148 8.144 2.349 1.00 90.50 98 ILE A O 1
ATOM 699 N N . PRO A 1 99 ? -3.538 8.930 0.749 1.00 86.81 99 PRO A N 1
ATOM 700 C CA . PRO A 1 99 ? -3.897 10.127 1.488 1.00 86.81 99 PRO A CA 1
ATOM 701 C C . PRO A 1 99 ? -4.710 9.795 2.739 1.00 86.81 99 PRO A C 1
ATOM 703 O O . PRO A 1 99 ? -5.356 8.752 2.843 1.00 86.81 99 PRO A O 1
ATOM 706 N N . GLN A 1 100 ? -4.681 10.739 3.674 1.00 83.75 100 GLN A N 1
ATOM 707 C CA . GLN A 1 100 ? -5.564 10.752 4.829 1.00 83.75 100 GLN A CA 1
ATOM 708 C C . GLN A 1 100 ? -7.022 10.879 4.356 1.00 83.75 100 GLN A C 1
ATOM 710 O O . GLN A 1 100 ? -7.317 11.726 3.512 1.00 83.75 100 GLN A O 1
ATOM 715 N N . ASP A 1 101 ? -7.930 10.069 4.897 1.00 79.44 101 ASP A N 1
ATOM 716 C CA . ASP A 1 101 ? -9.370 10.190 4.640 1.00 79.44 101 ASP A CA 1
ATOM 717 C C . ASP A 1 101 ? -10.010 11.064 5.728 1.00 79.44 101 ASP A C 1
ATOM 719 O O . ASP A 1 101 ? -10.437 10.577 6.781 1.00 79.44 101 ASP A O 1
ATOM 723 N N . GLY A 1 102 ? -9.970 12.384 5.522 1.00 75.38 102 GLY A N 1
ATOM 724 C CA . GLY A 1 102 ? -10.368 13.366 6.534 1.00 75.38 102 GLY A CA 1
ATOM 725 C C . GLY A 1 102 ? -9.594 13.169 7.842 1.00 75.38 102 GLY A C 1
ATOM 726 O O . GLY A 1 102 ? -8.383 12.975 7.828 1.00 75.38 102 GLY A O 1
ATOM 727 N N . GLU A 1 103 ? -10.288 13.166 8.980 1.00 62.06 103 GLU A N 1
ATOM 728 C CA . GLU A 1 103 ? -9.701 12.864 10.298 1.00 62.06 103 GLU A CA 1
ATOM 729 C C . GLU A 1 103 ? -9.694 11.367 10.642 1.00 62.06 103 GLU A C 1
ATOM 731 O O . GLU A 1 103 ? -9.296 11.005 11.740 1.00 62.06 103 GLU A O 1
ATOM 736 N N . LYS A 1 104 ? -10.159 10.489 9.742 1.00 68.00 104 LYS A N 1
ATOM 737 C CA . LYS A 1 104 ? -10.570 9.120 10.093 1.00 68.00 104 LYS A CA 1
ATOM 738 C C . LYS A 1 104 ? -9.575 8.029 9.733 1.00 68.00 104 LYS A C 1
ATOM 740 O O . LYS A 1 104 ? -9.846 6.877 10.048 1.00 68.00 104 LYS A O 1
ATOM 745 N N . ARG A 1 105 ? -8.493 8.330 9.015 1.00 79.38 105 ARG A N 1
ATOM 746 C CA . ARG A 1 105 ? -7.530 7.317 8.555 1.00 79.38 105 ARG A CA 1
ATOM 747 C C . ARG A 1 105 ? -6.127 7.868 8.578 1.00 79.38 105 ARG A C 1
ATOM 749 O O . ARG A 1 105 ? -5.944 9.029 8.263 1.00 79.38 105 ARG A O 1
ATOM 756 N N . ASN A 1 106 ? -5.141 7.044 8.893 1.00 84.19 106 ASN A N 1
ATOM 757 C CA . ASN A 1 106 ? -3.737 7.438 8.796 1.00 84.19 106 ASN A CA 1
ATOM 758 C C . ASN A 1 106 ? -3.293 7.627 7.336 1.00 84.19 106 ASN A C 1
ATOM 760 O O . ASN A 1 106 ? -3.734 6.904 6.442 1.00 84.19 106 ASN A O 1
ATOM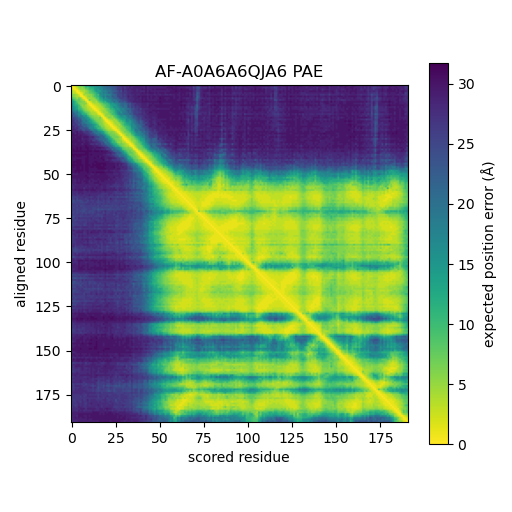 764 N N . LYS A 1 107 ? -2.350 8.545 7.106 1.00 90.00 107 LYS A N 1
ATOM 765 C CA . LYS A 1 107 ? -1.627 8.647 5.830 1.00 90.00 107 LYS A CA 1
ATOM 766 C C . LYS A 1 107 ? -0.593 7.520 5.743 1.00 90.00 107 LYS A C 1
ATOM 768 O O . LYS A 1 107 ? 0.113 7.263 6.717 1.00 90.00 107 LYS A O 1
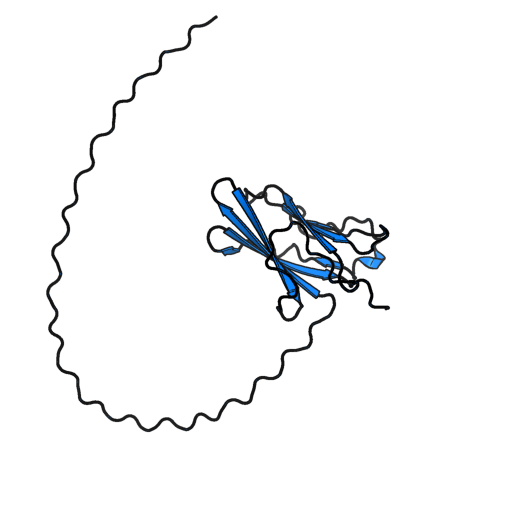ATOM 773 N N . VAL A 1 108 ? -0.449 6.896 4.574 1.00 91.38 108 VAL A N 1
ATOM 774 C CA . VAL A 1 108 ? 0.583 5.874 4.311 1.00 91.38 108 VAL A CA 1
ATOM 775 C C . VAL A 1 108 ? 1.476 6.356 3.176 1.00 91.38 108 VAL A C 1
ATOM 777 O O . VAL A 1 108 ? 0.980 6.685 2.105 1.00 91.38 108 VAL A O 1
ATOM 780 N N . LYS A 1 109 ? 2.791 6.404 3.374 1.00 93.38 109 LYS A N 1
ATOM 781 C CA . LYS A 1 109 ? 3.770 6.625 2.300 1.00 93.38 109 LYS A CA 1
ATOM 782 C C . LYS A 1 109 ? 4.259 5.276 1.784 1.00 93.38 109 LYS A C 1
ATOM 784 O O . LYS A 1 109 ? 4.517 4.382 2.585 1.00 93.38 109 LYS A O 1
ATOM 789 N N . ILE A 1 110 ? 4.383 5.158 0.467 1.00 94.12 110 ILE A N 1
ATOM 790 C CA . ILE A 1 110 ? 4.870 3.969 -0.232 1.00 94.12 110 ILE A CA 1
ATOM 791 C C . ILE A 1 110 ? 6.133 4.371 -0.989 1.00 94.12 110 ILE A C 1
ATOM 793 O O . ILE A 1 110 ? 6.113 5.315 -1.780 1.00 94.12 110 ILE A O 1
ATOM 797 N N . GLU A 1 111 ? 7.224 3.659 -0.748 1.00 93.12 111 GLU A N 1
ATOM 798 C CA . GLU A 1 111 ? 8.505 3.855 -1.420 1.00 93.12 111 GLU A CA 1
ATOM 799 C C . GLU A 1 111 ? 8.942 2.542 -2.055 1.00 93.12 111 GLU A C 1
ATOM 801 O O . GLU A 1 111 ? 8.832 1.482 -1.440 1.00 93.12 111 GLU A O 1
ATOM 806 N N . VAL A 1 112 ? 9.423 2.616 -3.295 1.00 91.31 112 VAL A N 1
ATOM 807 C CA . VAL A 1 112 ? 9.910 1.450 -4.032 1.00 91.31 112 VAL A CA 1
ATOM 808 C C . VAL A 1 112 ? 11.346 1.704 -4.439 1.00 91.31 112 VAL A C 1
ATOM 810 O O . VAL A 1 112 ? 11.630 2.604 -5.228 1.00 91.31 112 VAL A O 1
ATOM 813 N N . ASP A 1 113 ? 12.242 0.897 -3.895 1.00 91.88 113 ASP A N 1
ATOM 814 C CA . ASP A 1 113 ? 13.650 0.881 -4.253 1.00 91.88 113 ASP A CA 1
ATOM 815 C C . ASP A 1 113 ? 13.913 -0.218 -5.294 1.00 91.88 113 ASP A C 1
ATOM 817 O O . ASP A 1 113 ? 13.238 -1.250 -5.311 1.00 91.88 113 ASP A O 1
ATOM 821 N N . HIS A 1 114 ? 14.854 0.031 -6.208 1.00 91.88 114 HIS A N 1
ATOM 822 C CA . HIS A 1 114 ? 15.122 -0.812 -7.384 1.00 91.88 114 H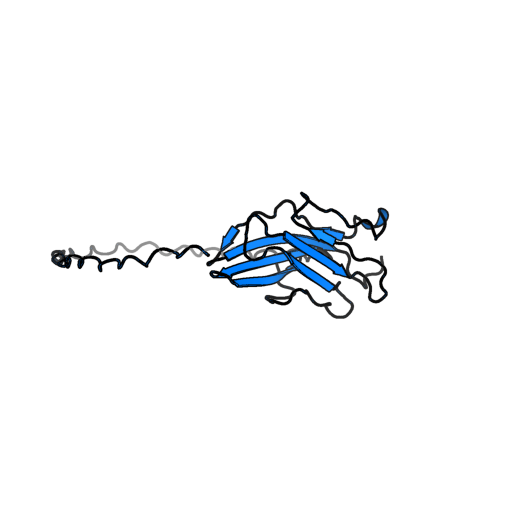IS A CA 1
ATOM 823 C C . HIS A 1 114 ? 13.854 -1.248 -8.167 1.00 91.88 114 HIS A C 1
ATOM 825 O O . HIS A 1 114 ? 13.660 -2.443 -8.418 1.00 91.88 114 HIS A O 1
ATOM 831 N N . PRO A 1 115 ? 12.993 -0.314 -8.621 1.00 89.31 115 PRO A N 1
ATOM 832 C CA . PRO A 1 115 ? 11.682 -0.632 -9.204 1.00 89.31 115 PRO A CA 1
ATOM 833 C C . PRO A 1 115 ? 11.745 -1.333 -10.577 1.00 89.31 115 PRO A C 1
ATOM 835 O O . PRO A 1 115 ? 10.731 -1.747 -11.122 1.00 89.31 115 PRO A O 1
ATOM 838 N N . THR A 1 116 ? 12.919 -1.470 -11.183 1.00 88.62 116 THR A N 1
ATOM 839 C CA . THR A 1 116 ? 13.095 -2.145 -12.481 1.00 88.62 116 THR A CA 1
ATOM 840 C C . THR A 1 116 ? 13.693 -3.544 -12.355 1.00 88.62 116 THR A C 1
ATOM 842 O O . THR A 1 116 ? 13.964 -4.190 -13.365 1.00 88.62 116 THR A O 1
ATOM 845 N N . ASN A 1 117 ? 13.935 -4.021 -11.131 1.00 87.19 117 ASN A N 1
ATOM 846 C CA . ASN A 1 117 ? 14.535 -5.325 -10.884 1.00 87.19 117 ASN A CA 1
ATOM 847 C C . ASN A 1 117 ? 13.745 -6.069 -9.810 1.00 87.19 117 ASN A C 1
ATOM 849 O O . ASN A 1 117 ? 13.964 -5.840 -8.627 1.00 87.19 117 ASN A O 1
ATOM 853 N N . LYS A 1 118 ? 12.881 -6.993 -10.239 1.00 82.62 118 LYS A N 1
ATOM 854 C CA . LYS A 1 118 ? 12.006 -7.802 -9.379 1.00 82.62 118 LYS A CA 1
ATOM 855 C C . LYS A 1 118 ? 12.723 -8.431 -8.177 1.00 82.62 118 LYS A C 1
ATOM 857 O O . LYS A 1 118 ? 12.181 -8.416 -7.075 1.00 82.62 118 LYS A O 1
ATOM 862 N N . ASP A 1 119 ? 13.926 -8.965 -8.386 1.00 83.75 119 ASP A N 1
ATOM 863 C CA . ASP A 1 119 ? 14.693 -9.683 -7.358 1.00 83.75 119 ASP A CA 1
ATOM 864 C C . ASP A 1 119 ? 15.357 -8.741 -6.347 1.00 83.75 119 ASP A C 1
ATOM 866 O O . ASP A 1 119 ? 15.710 -9.151 -5.244 1.00 83.75 119 ASP A O 1
ATOM 870 N N . LYS A 1 120 ? 15.523 -7.467 -6.717 1.00 88.56 120 LYS A N 1
ATOM 871 C CA . LYS A 1 120 ? 16.069 -6.410 -5.857 1.00 88.56 120 LYS A CA 1
ATOM 872 C C . LYS A 1 120 ? 15.014 -5.421 -5.380 1.00 88.56 120 LYS A C 1
ATOM 874 O O . LYS A 1 120 ? 15.340 -4.559 -4.572 1.00 88.56 120 LYS A O 1
ATOM 879 N N . THR A 1 121 ? 13.789 -5.497 -5.900 1.00 88.12 121 THR A N 1
ATOM 880 C CA . THR A 1 121 ? 12.744 -4.528 -5.597 1.00 88.12 121 THR A CA 1
ATOM 881 C C . THR A 1 121 ? 12.378 -4.618 -4.124 1.00 88.12 121 THR A C 1
ATOM 883 O O . THR A 1 121 ? 11.933 -5.662 -3.632 1.00 88.12 121 THR A O 1
ATOM 886 N N . ILE A 1 122 ? 12.517 -3.488 -3.438 1.00 89.94 122 ILE A N 1
ATOM 887 C CA . ILE A 1 122 ? 12.162 -3.342 -2.034 1.00 89.94 122 ILE A CA 1
ATOM 888 C C . ILE A 1 122 ? 10.994 -2.375 -1.943 1.00 89.94 122 ILE A C 1
ATOM 890 O O . ILE A 1 122 ? 11.104 -1.225 -2.361 1.00 89.94 122 ILE A O 1
ATOM 894 N N . VAL A 1 123 ? 9.885 -2.839 -1.378 1.00 89.56 123 VAL A N 1
ATOM 895 C CA . VAL A 1 123 ? 8.730 -1.992 -1.081 1.00 89.56 123 VAL A CA 1
ATOM 896 C C . VAL A 1 123 ? 8.767 -1.644 0.395 1.00 89.56 123 VAL A C 1
ATOM 898 O O . VAL A 1 123 ? 8.847 -2.540 1.238 1.00 89.56 123 VAL A O 1
ATOM 901 N N . SER A 1 124 ? 8.689 -0.352 0.693 1.00 91.31 124 SER A N 1
ATOM 902 C CA . SER A 1 124 ? 8.640 0.185 2.045 1.00 91.31 124 SER A CA 1
ATOM 903 C C . SER A 1 124 ? 7.360 0.987 2.257 1.00 91.31 124 SER A C 1
ATOM 905 O O . SER A 1 124 ? 6.996 1.836 1.445 1.00 91.31 124 SER A O 1
ATOM 907 N N . PHE A 1 125 ? 6.692 0.729 3.375 1.00 91.00 125 PHE A N 1
ATOM 908 C CA . PHE A 1 125 ? 5.501 1.438 3.823 1.00 91.00 125 PHE A CA 1
ATOM 909 C C . PHE A 1 125 ? 5.830 2.213 5.092 1.00 91.00 125 PHE A C 1
ATOM 911 O O . PHE A 1 125 ? 6.416 1.639 6.005 1.00 91.00 125 PHE A O 1
ATOM 918 N N . THR A 1 126 ? 5.401 3.469 5.177 1.00 90.75 126 THR A N 1
ATOM 919 C CA . THR A 1 126 ? 5.519 4.297 6.386 1.00 90.75 126 THR A CA 1
ATOM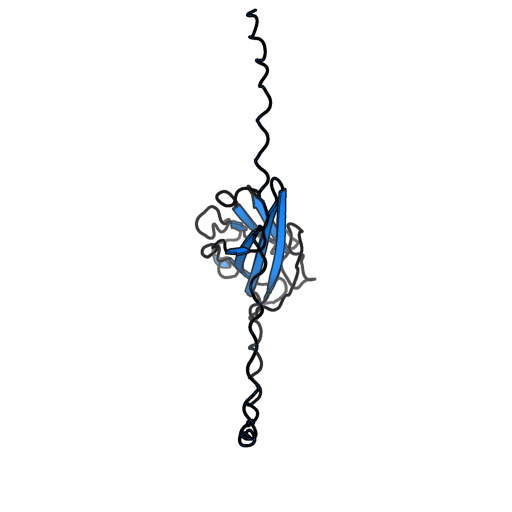 920 C C . THR A 1 126 ? 4.155 4.871 6.735 1.00 90.75 126 THR A C 1
ATOM 922 O O . THR A 1 126 ? 3.584 5.637 5.957 1.00 90.75 126 THR A O 1
ATOM 925 N N . LEU A 1 127 ? 3.622 4.512 7.898 1.00 88.75 127 LEU A N 1
ATOM 926 C CA . LEU A 1 127 ? 2.360 5.043 8.412 1.00 88.75 127 LEU A CA 1
ATOM 927 C C . LEU A 1 127 ? 2.612 6.350 9.172 1.00 88.75 127 LEU A C 1
ATOM 929 O O . LEU A 1 127 ? 3.570 6.452 9.928 1.00 88.75 127 LEU A O 1
ATOM 933 N N . TYR A 1 128 ? 1.736 7.337 9.022 1.00 86.69 128 TYR A N 1
ATOM 934 C CA . TYR A 1 128 ? 1.793 8.602 9.755 1.00 86.69 128 TYR A CA 1
ATOM 935 C C . TYR A 1 128 ? 0.627 8.653 10.741 1.00 86.69 128 TYR A C 1
ATOM 937 O O . TYR A 1 128 ? -0.507 8.888 10.329 1.00 86.69 128 TYR A O 1
ATOM 945 N N . THR A 1 129 ? 0.906 8.392 12.028 1.00 77.81 129 THR A N 1
ATOM 946 C CA . THR A 1 129 ? -0.130 8.178 13.060 1.00 77.81 129 THR A CA 1
ATOM 947 C C . THR A 1 129 ? -0.580 9.438 13.800 1.00 77.81 129 THR A C 1
ATOM 949 O O . THR A 1 129 ? -1.410 9.357 14.702 1.00 77.81 129 THR A O 1
ATOM 952 N N . SER A 1 130 ? -0.022 10.611 13.496 1.00 67.62 130 SER A N 1
ATOM 953 C CA . SER A 1 130 ? -0.418 11.890 14.107 1.00 67.62 130 SER A CA 1
ATOM 954 C C . SER A 1 130 ? -0.013 13.066 13.218 1.00 67.62 130 SER A C 1
ATOM 956 O O . SER A 1 130 ? 1.003 12.985 12.527 1.00 67.62 130 SER A O 1
ATOM 958 N N . ALA A 1 131 ? -0.759 14.172 13.293 1.00 59.41 131 ALA A N 1
ATOM 959 C CA . ALA A 1 131 ? -0.358 15.450 12.698 1.00 59.41 131 ALA A CA 1
ATOM 960 C C . ALA A 1 131 ? 0.897 16.043 13.380 1.00 59.41 131 ALA A C 1
ATOM 962 O O . ALA A 1 131 ? 1.683 16.724 12.727 1.00 59.41 131 ALA A O 1
ATOM 963 N N . ASP A 1 132 ? 1.129 15.707 14.658 1.00 57.88 132 ASP A N 1
ATOM 964 C CA . ASP A 1 132 ? 2.101 16.385 15.533 1.00 57.88 132 ASP A CA 1
ATOM 965 C C . ASP A 1 132 ? 3.425 15.624 15.767 1.00 57.88 132 ASP A C 1
ATOM 967 O O . ASP A 1 132 ? 4.168 15.927 16.697 1.00 57.88 132 ASP A O 1
ATOM 971 N N . GLY A 1 133 ? 3.760 14.625 14.941 1.00 59.34 133 GLY A N 1
ATOM 972 C CA . GLY A 1 133 ? 5.134 14.095 14.907 1.00 59.34 133 GLY A CA 1
ATOM 973 C C . GLY A 1 133 ? 5.504 12.938 15.846 1.00 59.34 133 GLY A C 1
ATOM 974 O O . GLY A 1 133 ? 6.690 12.671 16.016 1.00 59.34 133 GLY A O 1
ATOM 975 N N . GLY A 1 134 ? 4.543 12.228 16.447 1.00 69.81 134 GLY A N 1
ATOM 976 C CA . GLY A 1 134 ? 4.842 11.286 17.539 1.00 69.81 134 GLY A CA 1
ATOM 977 C C . GLY A 1 134 ? 5.304 9.865 17.169 1.00 69.81 134 GLY A C 1
ATOM 978 O O . GLY A 1 134 ? 5.926 9.208 18.001 1.00 69.81 134 GLY A O 1
ATOM 979 N N . CYS A 1 135 ? 4.989 9.341 15.978 1.00 76.06 135 CYS A N 1
ATOM 980 C CA . CYS A 1 135 ? 5.277 7.942 15.631 1.00 76.06 135 CYS A CA 1
ATOM 981 C C . CYS A 1 135 ? 5.076 7.662 14.130 1.00 76.06 135 CYS A C 1
ATOM 983 O O . CYS A 1 135 ? 4.045 8.021 13.561 1.00 76.06 135 CYS A O 1
ATOM 985 N N . TYR A 1 136 ? 6.051 6.989 13.507 1.00 85.50 136 TYR A N 1
ATOM 986 C CA . TYR A 1 136 ? 6.021 6.622 12.087 1.00 85.50 136 TYR A CA 1
ATOM 987 C C . TYR A 1 136 ? 6.419 5.159 11.893 1.00 85.50 136 TYR A C 1
ATOM 989 O O . TYR A 1 136 ? 7.580 4.873 11.587 1.00 85.50 136 TYR A O 1
ATOM 997 N N . PRO A 1 137 ? 5.509 4.202 12.138 1.00 85.38 137 PRO A N 1
ATOM 998 C CA . PRO A 1 137 ? 5.864 2.808 12.014 1.00 85.38 137 PRO A CA 1
ATOM 999 C C . PRO A 1 137 ? 6.061 2.462 10.538 1.00 85.38 137 PRO A C 1
ATOM 1001 O O . PRO A 1 137 ? 5.284 2.881 9.674 1.00 85.38 137 PRO A O 1
ATOM 1004 N N . GLY A 1 138 ? 7.141 1.732 10.269 1.00 87.94 138 GLY A N 1
ATOM 1005 C CA . GLY A 1 138 ? 7.559 1.359 8.926 1.00 87.94 138 GLY A CA 1
ATOM 1006 C C . GLY A 1 138 ? 7.660 -0.151 8.743 1.00 87.94 138 GLY A C 1
ATOM 1007 O O . GLY A 1 138 ? 7.943 -0.879 9.697 1.00 87.94 138 GLY A O 1
ATOM 1008 N N . TRP A 1 139 ? 7.444 -0.610 7.512 1.00 88.12 139 TRP A N 1
ATOM 1009 C CA . TRP A 1 139 ? 7.595 -2.008 7.103 1.00 88.12 139 TRP A CA 1
ATOM 1010 C C . TRP A 1 139 ? 8.297 -2.078 5.752 1.00 88.12 139 TRP A C 1
ATOM 1012 O O . TRP A 1 139 ? 8.047 -1.236 4.897 1.00 88.12 139 TRP A O 1
ATOM 1022 N N . SER A 1 140 ? 9.150 -3.084 5.544 1.00 88.06 140 SER A N 1
ATOM 1023 C CA . SER A 1 140 ? 9.881 -3.271 4.287 1.00 88.06 140 SER A CA 1
ATOM 1024 C C . SER A 1 140 ? 10.006 -4.747 3.903 1.00 88.06 140 SER A C 1
ATOM 1026 O O . SER A 1 140 ? 10.038 -5.615 4.780 1.00 88.06 140 SER A O 1
ATOM 1028 N N . THR A 1 141 ? 10.093 -5.038 2.602 1.00 85.62 141 THR A N 1
ATOM 1029 C CA . THR A 1 141 ? 10.260 -6.404 2.073 1.00 85.62 141 THR A CA 1
ATOM 1030 C C . THR A 1 141 ? 11.693 -6.948 2.164 1.00 85.62 141 THR A C 1
ATOM 1032 O O . THR A 1 141 ? 11.868 -8.153 2.022 1.00 85.62 141 THR A O 1
ATOM 1035 N N . ASN A 1 142 ? 12.716 -6.113 2.403 1.00 78.44 142 ASN A N 1
ATOM 1036 C CA . ASN A 1 142 ? 14.134 -6.528 2.359 1.00 78.44 142 ASN A CA 1
ATOM 1037 C C . ASN A 1 142 ? 14.557 -7.455 3.523 1.00 78.44 142 ASN A C 1
ATOM 1039 O O . ASN A 1 142 ? 15.401 -8.326 3.351 1.00 78.44 142 ASN A O 1
ATOM 1043 N N . ASN A 1 143 ? 13.943 -7.321 4.705 1.00 56.69 143 ASN A N 1
ATOM 1044 C CA . ASN A 1 143 ? 14.456 -7.926 5.948 1.00 56.69 143 ASN A CA 1
ATOM 1045 C C . ASN A 1 143 ? 13.601 -9.078 6.512 1.00 56.69 143 ASN A C 1
ATOM 1047 O O . ASN A 1 143 ? 13.510 -9.252 7.723 1.00 56.69 143 ASN A O 1
ATOM 1051 N N . GLY A 1 144 ? 12.940 -9.879 5.666 1.00 53.34 144 GLY A N 1
ATOM 1052 C CA . GLY A 1 144 ? 12.259 -11.105 6.132 1.00 53.34 144 GLY A CA 1
ATOM 1053 C C . GLY A 1 144 ? 11.071 -10.881 7.084 1.00 53.34 144 GLY A C 1
ATOM 1054 O O . GLY A 1 144 ? 10.609 -11.817 7.742 1.00 53.34 144 GLY A O 1
ATOM 1055 N N . GLY A 1 145 ? 10.541 -9.659 7.136 1.00 52.97 145 GLY A N 1
ATOM 1056 C CA . GLY A 1 145 ? 9.324 -9.319 7.861 1.00 52.97 145 GLY A CA 1
ATOM 1057 C C . GLY A 1 145 ? 9.549 -8.334 9.002 1.00 52.97 145 GLY A C 1
ATOM 1058 O O . GLY A 1 145 ? 10.284 -8.596 9.947 1.00 52.97 145 GLY A O 1
ATOM 1059 N N . THR A 1 146 ? 8.812 -7.226 8.923 1.00 50.88 146 THR A N 1
ATOM 1060 C CA . THR A 1 146 ? 8.483 -6.347 10.052 1.00 50.88 146 THR A CA 1
ATOM 1061 C C . THR A 1 146 ? 9.674 -5.944 10.920 1.00 50.88 146 THR A C 1
ATOM 1063 O O . THR A 1 146 ? 9.620 -6.102 12.142 1.00 50.88 146 THR A O 1
ATOM 1066 N N . GLU A 1 147 ? 10.728 -5.364 10.343 1.00 51.81 147 GLU A N 1
ATOM 1067 C CA . GLU A 1 147 ? 11.531 -4.443 11.148 1.00 51.81 147 GLU A CA 1
ATOM 1068 C C . GLU A 1 147 ? 10.667 -3.223 11.428 1.00 51.81 147 GLU A C 1
ATOM 1070 O O . GLU A 1 147 ? 10.667 -2.220 10.723 1.00 51.81 147 GLU A O 1
ATOM 1075 N N . PHE A 1 148 ? 9.847 -3.385 12.459 1.00 55.25 148 PHE A N 1
ATOM 1076 C CA . PHE A 1 148 ? 9.212 -2.308 13.157 1.00 55.25 148 PHE A CA 1
ATOM 1077 C C . PHE A 1 148 ? 10.320 -1.335 13.553 1.00 55.25 148 PHE A C 1
ATOM 1079 O O . PHE A 1 148 ? 11.072 -1.628 14.485 1.00 55.25 148 PHE A O 1
ATOM 1086 N N . ILE A 1 149 ? 10.466 -0.229 12.820 1.00 56.12 149 ILE A N 1
ATOM 1087 C CA . ILE A 1 149 ? 11.410 0.825 13.189 1.00 56.12 149 ILE A CA 1
ATOM 1088 C C . ILE A 1 149 ? 10.982 1.275 14.589 1.00 56.12 149 ILE A C 1
ATOM 1090 O O . ILE A 1 149 ? 9.894 1.823 14.758 1.00 56.12 149 ILE A O 1
ATOM 1094 N N . ASP A 1 150 ? 11.793 0.938 15.598 1.00 54.06 150 ASP A N 1
ATOM 1095 C CA . ASP A 1 150 ? 11.443 0.810 17.026 1.00 54.06 150 ASP A CA 1
ATOM 1096 C C . ASP A 1 150 ? 11.115 2.144 17.729 1.00 54.06 150 ASP A C 1
ATOM 1098 O O . ASP A 1 150 ? 11.230 2.276 18.945 1.00 54.06 150 ASP A O 1
ATOM 1102 N N . TRP A 1 151 ? 10.706 3.159 16.970 1.00 59.81 151 TRP A N 1
ATOM 1103 C CA . TRP A 1 151 ? 10.512 4.520 17.447 1.00 59.81 151 TRP A CA 1
ATOM 1104 C C . TRP A 1 151 ? 9.235 4.682 18.284 1.00 59.81 151 TRP A C 1
ATOM 1106 O O . TRP A 1 151 ? 9.182 5.535 19.162 1.00 59.81 151 TRP A O 1
ATOM 1116 N N . CYS A 1 152 ? 8.206 3.851 18.085 1.00 65.44 152 CYS A N 1
ATOM 1117 C CA . CYS A 1 152 ? 6.901 4.076 18.730 1.00 65.44 152 CYS A CA 1
ATOM 1118 C C . CYS A 1 152 ? 6.667 3.338 20.057 1.00 65.44 152 CYS A C 1
ATOM 1120 O O . CYS A 1 152 ? 5.523 3.247 20.520 1.00 65.44 152 CYS A O 1
ATOM 1122 N N . GLY A 1 153 ? 7.726 2.801 20.666 1.00 64.69 153 GLY A N 1
ATOM 1123 C CA . GLY A 1 153 ? 7.651 2.042 21.912 1.00 64.69 153 GLY A CA 1
ATOM 1124 C C . GLY A 1 153 ? 6.994 0.661 21.753 1.00 64.69 153 GLY A C 1
ATOM 1125 O O . GLY A 1 153 ? 6.001 0.467 21.052 1.00 64.69 153 GLY A O 1
ATOM 1126 N N . LYS A 1 154 ? 7.528 -0.341 22.461 1.00 66.56 154 LYS A N 1
ATOM 1127 C CA . LYS A 1 154 ? 7.099 -1.751 22.345 1.00 66.56 154 LYS A CA 1
ATOM 1128 C C . LYS A 1 154 ? 5.617 -1.994 22.668 1.00 66.56 154 LYS A C 1
ATOM 1130 O O . LYS A 1 154 ? 5.037 -2.945 22.149 1.00 66.56 154 LYS A O 1
ATOM 1135 N N . ALA A 1 155 ? 5.003 -1.147 23.497 1.00 64.75 155 ALA A N 1
ATOM 1136 C CA . ALA A 1 155 ? 3.612 -1.293 23.934 1.00 64.75 155 ALA A CA 1
ATOM 1137 C C . ALA A 1 155 ? 2.593 -1.184 22.783 1.00 64.75 155 ALA A C 1
ATOM 1139 O O . ALA A 1 155 ? 1.525 -1.790 22.852 1.00 64.75 155 ALA A O 1
ATOM 1140 N N . ASN A 1 156 ? 2.939 -0.469 21.710 1.00 70.56 156 ASN A N 1
ATOM 1141 C CA . ASN A 1 156 ? 2.011 -0.158 20.625 1.00 70.56 156 ASN A CA 1
ATOM 1142 C C . ASN A 1 156 ? 2.128 -1.107 19.421 1.00 70.56 156 ASN A C 1
ATOM 1144 O O . ASN A 1 156 ? 1.310 -1.026 18.512 1.00 70.56 156 ASN A O 1
ATOM 1148 N N . ARG A 1 157 ? 3.061 -2.073 19.433 1.00 72.19 157 ARG A N 1
ATOM 1149 C CA . ARG A 1 157 ? 3.277 -3.024 18.319 1.00 72.19 157 ARG A CA 1
ATOM 1150 C C . ARG A 1 157 ? 2.061 -3.868 17.936 1.00 72.19 157 ARG A C 1
ATOM 1152 O O . ARG A 1 157 ? 2.033 -4.432 16.855 1.00 72.19 157 ARG A O 1
ATOM 1159 N N . LYS A 1 158 ? 1.068 -3.986 18.819 1.00 79.75 158 LYS A N 1
ATOM 1160 C CA . LYS A 1 158 ? -0.186 -4.705 18.538 1.00 79.75 158 LYS A CA 1
ATOM 1161 C C . LYS A 1 158 ? -1.218 -3.851 17.798 1.00 79.75 158 LYS A C 1
ATOM 1163 O O . LYS A 1 158 ? -2.217 -4.392 17.344 1.00 79.75 158 LYS A O 1
ATOM 1168 N N . LEU A 1 159 ? -1.008 -2.538 17.727 1.00 79.81 159 LEU A N 1
ATOM 1169 C CA . LEU A 1 159 ? -1.956 -1.585 17.149 1.00 79.81 159 LEU A CA 1
ATOM 1170 C C . LEU A 1 159 ? -1.702 -1.329 15.667 1.00 79.81 159 LEU A C 1
ATOM 1172 O O . LEU A 1 159 ? -2.546 -0.729 15.013 1.00 79.81 159 LEU A O 1
ATOM 1176 N N . TYR A 1 160 ? -0.554 -1.760 15.151 1.00 85.75 160 TYR A N 1
ATOM 1177 C CA . TYR A 1 160 ? -0.179 -1.617 13.755 1.00 85.75 160 TYR A CA 1
ATOM 1178 C C . TYR A 1 160 ? 0.710 -2.786 13.320 1.00 85.75 160 TYR A C 1
ATOM 1180 O O . TYR A 1 160 ? 1.466 -3.346 14.114 1.00 85.75 160 TYR A O 1
ATOM 1188 N N . GLY A 1 161 ? 0.648 -3.146 12.049 1.00 86.56 161 GLY A N 1
ATOM 1189 C CA . GLY A 1 161 ? 1.492 -4.176 11.470 1.00 86.56 161 GLY A CA 1
ATOM 1190 C C . GLY A 1 161 ? 1.183 -4.379 9.999 1.00 86.56 161 GLY A C 1
ATOM 1191 O O . GLY A 1 161 ? 0.138 -3.961 9.514 1.00 86.56 161 GLY A O 1
ATOM 1192 N N . CYS A 1 162 ? 2.100 -5.023 9.289 1.00 86.81 162 CYS A N 1
ATOM 1193 C CA . CYS A 1 162 ? 1.840 -5.472 7.934 1.00 86.81 162 CYS A CA 1
ATOM 1194 C C . CYS A 1 162 ? 2.509 -6.823 7.686 1.00 86.81 162 CYS A C 1
ATOM 1196 O O . CYS A 1 162 ? 3.672 -7.018 8.058 1.00 86.81 162 CYS A O 1
ATOM 1198 N N . ASP A 1 163 ? 1.769 -7.770 7.115 1.00 85.88 163 ASP A N 1
ATOM 1199 C CA . ASP A 1 163 ? 2.285 -9.083 6.748 1.00 85.88 163 ASP A CA 1
ATOM 1200 C C . ASP A 1 163 ? 3.105 -8.972 5.459 1.00 85.88 163 ASP A C 1
ATOM 1202 O O . ASP A 1 163 ? 2.611 -9.114 4.345 1.00 85.88 163 ASP A O 1
ATOM 1206 N N . MET A 1 164 ? 4.398 -8.707 5.632 1.00 78.00 164 MET A N 1
ATOM 1207 C CA . MET A 1 164 ? 5.359 -8.623 4.529 1.00 78.00 164 MET A CA 1
ATOM 1208 C C . MET A 1 164 ? 5.908 -10.001 4.119 1.00 78.00 164 MET A C 1
ATOM 1210 O O . MET A 1 164 ? 6.719 -10.079 3.197 1.00 78.00 164 MET A O 1
ATOM 1214 N N . LYS A 1 165 ? 5.540 -11.086 4.823 1.00 68.62 165 LYS A N 1
ATOM 1215 C CA . LYS A 1 165 ? 6.130 -12.423 4.625 1.00 68.62 165 LYS A CA 1
ATOM 1216 C C . LYS A 1 165 ? 5.467 -13.210 3.497 1.00 68.62 165 LYS A C 1
ATOM 1218 O O . LYS A 1 165 ? 6.076 -14.146 2.995 1.00 68.62 165 LYS A O 1
ATOM 1223 N N . LYS A 1 166 ? 4.259 -12.819 3.086 1.00 59.94 166 LYS A N 1
ATOM 1224 C CA . LYS A 1 166 ? 3.490 -13.441 1.994 1.00 59.94 166 LYS A CA 1
ATOM 1225 C C . LYS A 1 166 ? 3.558 -12.664 0.679 1.00 59.94 166 LYS A C 1
ATOM 1227 O O . LYS A 1 166 ? 2.643 -12.731 -0.132 1.00 59.94 166 LYS A O 1
ATOM 1232 N N . ALA A 1 167 ? 4.624 -11.899 0.460 1.00 61.81 167 ALA A N 1
ATOM 1233 C CA . ALA A 1 167 ? 4.770 -11.099 -0.750 1.00 61.81 167 ALA A CA 1
ATOM 1234 C C . ALA A 1 167 ? 5.241 -11.958 -1.942 1.00 61.81 167 ALA A C 1
ATOM 1236 O O . ALA A 1 167 ? 6.308 -11.696 -2.512 1.00 61.81 167 ALA A O 1
ATOM 1237 N N . ASP A 1 168 ? 4.470 -12.985 -2.306 1.00 73.31 168 ASP A N 1
ATOM 1238 C CA . ASP A 1 168 ? 4.682 -13.752 -3.532 1.00 73.31 168 ASP A CA 1
ATOM 1239 C C . ASP A 1 168 ? 4.400 -12.856 -4.739 1.00 73.31 168 ASP A C 1
ATOM 1241 O O . ASP A 1 168 ? 3.392 -12.157 -4.811 1.00 73.31 168 ASP A O 1
ATOM 1245 N N . TRP A 1 169 ? 5.330 -12.834 -5.690 1.00 78.12 169 TRP A N 1
ATOM 1246 C CA . TRP A 1 169 ? 5.155 -12.066 -6.915 1.00 78.12 169 TRP A CA 1
ATOM 1247 C C . TRP A 1 169 ? 4.293 -12.843 -7.904 1.00 78.12 169 TRP A C 1
ATOM 1249 O O . TRP A 1 169 ? 4.788 -13.780 -8.542 1.00 78.12 169 TRP A O 1
ATOM 1259 N N . VAL A 1 170 ? 3.054 -12.403 -8.102 1.00 87.06 170 VAL A N 1
ATOM 1260 C CA . VAL A 1 170 ? 2.168 -12.987 -9.110 1.00 87.06 170 VAL A CA 1
ATOM 1261 C C . VAL A 1 170 ? 2.372 -12.245 -10.435 1.00 87.06 170 VAL A C 1
ATOM 1263 O O . VAL A 1 170 ? 2.276 -11.019 -10.465 1.00 87.06 170 VAL A O 1
ATOM 1266 N N . PRO A 1 171 ? 2.709 -12.926 -11.545 1.00 86.19 171 PRO A N 1
ATOM 1267 C CA . PRO A 1 171 ? 2.791 -12.273 -12.849 1.00 86.19 171 PRO A CA 1
ATOM 1268 C C . PRO A 1 171 ? 1.397 -11.810 -13.301 1.00 86.19 171 PRO A C 1
ATOM 1270 O O . PRO A 1 171 ? 0.462 -12.607 -13.332 1.00 86.19 171 PRO A O 1
ATOM 1273 N N . LEU A 1 172 ? 1.271 -10.542 -13.697 1.00 81.75 172 LEU A N 1
ATOM 1274 C CA . LEU A 1 172 ? 0.019 -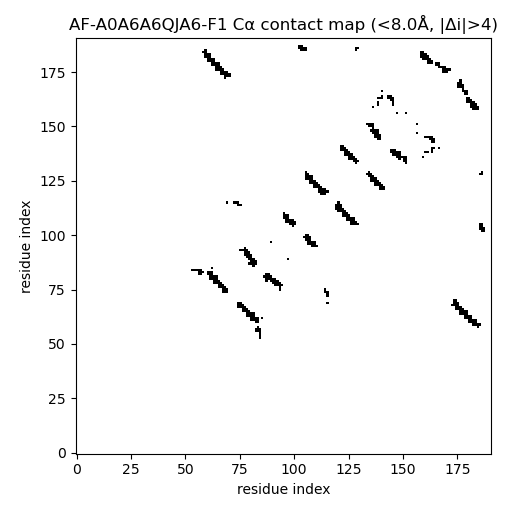9.949 -14.175 1.00 81.75 172 LEU A CA 1
ATOM 1275 C C . LEU A 1 172 ? 0.319 -8.947 -15.295 1.00 81.75 172 LEU A C 1
ATOM 1277 O O . LEU A 1 172 ? 1.090 -8.023 -15.086 1.00 81.75 172 LEU A O 1
ATOM 1281 N N . ASN A 1 173 ? -0.277 -9.121 -16.481 1.00 73.12 173 ASN A N 1
ATOM 1282 C CA . ASN A 1 173 ? -0.305 -8.137 -17.581 1.00 73.12 173 ASN A CA 1
ATOM 1283 C C . ASN A 1 173 ? 0.975 -7.285 -17.757 1.00 73.12 173 ASN A C 1
ATOM 1285 O O . ASN A 1 173 ? 0.988 -6.100 -17.435 1.00 73.12 173 ASN A O 1
ATOM 1289 N N . ALA A 1 174 ? 2.048 -7.883 -18.290 1.00 78.31 174 ALA A N 1
ATOM 1290 C CA . ALA A 1 174 ? 3.353 -7.229 -18.501 1.00 78.31 174 ALA A CA 1
ATOM 1291 C C . ALA A 1 174 ? 4.029 -6.664 -17.225 1.00 78.31 174 ALA A C 1
ATOM 1293 O O . ALA A 1 174 ? 5.004 -5.921 -17.308 1.00 78.31 174 ALA A O 1
ATOM 1294 N N . GLY A 1 175 ? 3.554 -7.043 -16.041 1.00 85.00 175 GLY A N 1
ATOM 1295 C CA . GLY A 1 175 ? 4.095 -6.659 -14.746 1.00 85.00 175 GLY A CA 1
ATOM 1296 C C . GLY A 1 175 ? 3.939 -7.764 -13.707 1.00 85.00 175 GLY A C 1
ATOM 1297 O O . GLY A 1 175 ? 3.799 -8.949 -14.028 1.00 85.00 175 GLY A O 1
ATOM 1298 N N . PHE A 1 176 ? 3.996 -7.360 -12.443 1.00 84.81 176 PHE A N 1
ATOM 1299 C CA . PHE A 1 176 ? 3.777 -8.239 -11.305 1.00 84.81 176 PHE A CA 1
ATOM 1300 C C . PHE A 1 176 ? 2.910 -7.538 -10.264 1.00 84.81 176 PHE A C 1
ATOM 1302 O O . PHE A 1 176 ? 3.001 -6.324 -10.072 1.00 84.81 176 PHE A O 1
ATOM 1309 N N . GLU A 1 177 ? 2.096 -8.320 -9.577 1.00 86.62 177 GLU A N 1
ATOM 1310 C CA . GLU A 1 177 ? 1.235 -7.871 -8.494 1.00 86.62 177 GLU A CA 1
ATOM 1311 C C . GLU A 1 177 ? 1.726 -8.433 -7.159 1.00 86.62 177 GLU A C 1
ATOM 1313 O O . GLU A 1 177 ? 2.294 -9.532 -7.094 1.00 86.62 177 GLU A O 1
ATOM 1318 N N . ARG A 1 178 ? 1.544 -7.635 -6.105 1.00 85.94 178 ARG A N 1
ATOM 1319 C CA . ARG A 1 178 ? 1.796 -7.995 -4.714 1.00 85.94 178 ARG A CA 1
ATOM 1320 C C . ARG A 1 178 ? 0.687 -7.460 -3.828 1.00 85.94 178 ARG A C 1
ATOM 1322 O O . ARG A 1 178 ? 0.287 -6.306 -3.953 1.00 85.94 178 ARG A O 1
ATOM 1329 N N . GLU A 1 179 ? 0.275 -8.277 -2.877 1.00 89.56 179 GLU A N 1
ATOM 1330 C CA . GLU A 1 179 ? -0.693 -7.907 -1.854 1.00 89.56 179 GLU A CA 1
ATOM 1331 C C . GLU A 1 179 ? -0.003 -7.843 -0.493 1.00 89.56 179 GLU A C 1
ATOM 1333 O O . GLU A 1 179 ? 0.881 -8.643 -0.179 1.00 89.56 179 GLU A O 1
ATOM 1338 N N . PHE A 1 180 ? -0.398 -6.857 0.305 1.00 88.69 180 PHE A N 1
ATOM 1339 C CA . PHE A 1 180 ? 0.113 -6.647 1.649 1.00 88.69 180 PHE A CA 1
ATOM 1340 C C . PHE A 1 180 ? -1.058 -6.496 2.610 1.00 88.69 180 PHE A C 1
ATOM 1342 O O . PHE A 1 180 ? -1.788 -5.503 2.565 1.00 88.69 180 PHE A O 1
ATOM 1349 N N . ASP A 1 181 ? -1.222 -7.471 3.500 1.00 88.56 181 ASP A N 1
ATOM 1350 C CA . ASP A 1 181 ? -2.221 -7.406 4.560 1.00 88.56 181 ASP A CA 1
ATOM 1351 C C . ASP A 1 181 ? -1.688 -6.561 5.709 1.00 88.56 181 ASP A C 1
ATOM 1353 O O . ASP A 1 181 ? -0.856 -7.000 6.510 1.00 88.56 181 ASP A O 1
ATOM 1357 N N . CYS A 1 182 ? -2.177 -5.333 5.804 1.00 88.19 182 CYS A N 1
ATOM 1358 C CA . CYS A 1 182 ? -1.797 -4.409 6.848 1.00 88.19 182 CYS A CA 1
ATOM 1359 C C . CYS A 1 182 ? -2.944 -4.191 7.850 1.00 88.19 182 CYS A C 1
ATOM 1361 O O . CYS A 1 182 ? -4.134 -4.349 7.584 1.00 88.19 182 CYS A O 1
ATOM 1363 N N . PHE A 1 183 ? -2.594 -3.802 9.063 1.00 88.62 183 PHE A N 1
ATOM 1364 C CA . PHE A 1 183 ? -3.548 -3.367 10.066 1.00 88.62 183 PHE A CA 1
ATOM 1365 C C . PHE A 1 183 ? -2.985 -2.155 10.789 1.00 88.62 183 PHE A C 1
ATOM 1367 O O . PHE A 1 183 ? -1.784 -2.072 11.041 1.00 88.62 183 PHE A O 1
ATOM 1374 N N . TRP A 1 184 ? -3.847 -1.205 11.118 1.00 86.88 184 TRP A N 1
ATOM 1375 C CA . TRP A 1 184 ? -3.520 -0.076 11.974 1.00 86.88 184 TRP A CA 1
ATOM 1376 C C . TRP A 1 184 ? -4.778 0.492 12.624 1.00 86.88 184 TRP A C 1
ATOM 1378 O O . TRP A 1 184 ? -5.862 0.480 12.047 1.00 86.88 184 TRP A O 1
ATOM 1388 N N . GLN A 1 185 ? -4.632 1.033 13.829 1.00 80.56 185 GLN A N 1
ATOM 1389 C CA . GLN A 1 185 ? -5.697 1.797 14.466 1.00 80.56 185 GLN A CA 1
ATOM 1390 C C . GLN A 1 185 ? -5.756 3.209 13.870 1.00 80.56 185 GLN A C 1
ATOM 1392 O O . GLN A 1 185 ? -4.748 3.916 13.813 1.00 80.56 185 GLN A O 1
ATOM 1397 N N . ASP A 1 186 ? -6.933 3.614 13.409 1.00 75.44 186 ASP A N 1
ATOM 1398 C CA . ASP A 1 186 ? -7.144 4.943 12.845 1.00 75.44 186 ASP A CA 1
ATOM 1399 C C . ASP A 1 186 ? -7.170 6.046 13.919 1.00 75.44 186 ASP A C 1
ATOM 1401 O O . ASP A 1 186 ? -7.640 5.837 15.043 1.00 75.44 186 ASP A O 1
ATOM 1405 N N . ILE A 1 187 ? -6.683 7.236 13.552 1.00 63.22 187 ILE A N 1
ATOM 1406 C CA . ILE A 1 187 ? -6.753 8.455 14.370 1.00 63.22 187 ILE A CA 1
ATOM 1407 C C . ILE A 1 187 ? -8.241 8.800 14.524 1.00 63.22 187 ILE A C 1
ATOM 1409 O O . ILE A 1 187 ? -8.961 8.864 13.538 1.00 63.22 187 ILE A O 1
ATOM 1413 N N . GLY A 1 188 ? -8.741 8.947 15.751 1.00 58.88 188 GLY A N 1
ATOM 1414 C CA . GLY A 1 188 ? -10.115 9.415 15.992 1.00 58.88 188 GLY A CA 1
ATOM 1415 C C . GLY A 1 188 ? -11.105 8.397 16.563 1.00 58.88 188 GLY A C 1
ATOM 1416 O O . GLY A 1 188 ? -12.229 8.783 16.878 1.00 58.88 188 GLY A O 1
ATOM 1417 N N . LYS A 1 189 ? -10.722 7.132 16.790 1.00 51.69 189 LYS A N 1
ATOM 1418 C CA . LYS A 1 189 ? -11.498 6.265 17.697 1.00 51.69 189 LYS A CA 1
ATOM 1419 C C . LYS A 1 189 ? -10.917 6.336 19.112 1.00 51.69 189 LYS A C 1
ATOM 1421 O O . LYS A 1 189 ? -9.856 5.749 19.335 1.00 51.69 189 LYS A O 1
ATOM 1426 N N . PRO A 1 190 ? -11.567 7.035 20.067 1.00 49.22 190 PRO A N 1
ATOM 1427 C CA . PRO A 1 190 ? -11.218 6.878 21.471 1.00 49.22 190 PRO A CA 1
ATOM 1428 C C . PRO A 1 190 ? -11.353 5.401 21.861 1.00 49.22 190 PRO A C 1
ATOM 1430 O O . PRO A 1 190 ? -12.207 4.681 21.337 1.00 49.22 190 PRO A O 1
ATOM 1433 N N . LYS A 1 191 ? -10.423 4.964 22.706 1.00 50.25 191 LYS A N 1
ATOM 1434 C CA . LYS A 1 191 ? -10.275 3.585 23.172 1.00 50.25 191 LYS A CA 1
ATOM 1435 C C . LYS A 1 191 ? -11.430 3.159 24.070 1.00 50.25 191 LYS A C 1
ATOM 1437 O O . LYS A 1 191 ? -11.913 4.025 24.830 1.00 50.25 191 LYS A O 1
#

Solvent-accessible surface area (backbone atoms only — not comparable to full-atom values): 12103 Å² total; per-residue (Å²): 141,80,89,78,86,80,85,81,83,79,78,83,82,83,85,80,84,85,80,80,83,81,81,82,81,82,85,81,82,80,79,84,82,76,86,80,76,84,73,77,80,81,74,85,75,75,76,74,76,81,78,77,80,79,75,81,66,54,85,45,33,34,34,40,38,38,41,38,40,49,54,99,92,45,56,48,56,35,35,33,35,22,38,64,72,71,45,80,77,43,66,79,40,65,65,56,50,49,72,51,56,76,73,59,34,51,31,34,38,48,48,70,44,53,65,83,36,83,94,64,45,29,50,35,42,36,38,43,71,51,96,85,75,74,41,61,52,32,39,37,54,80,69,81,38,55,63,57,51,78,75,59,50,84,88,48,59,85,48,42,53,54,49,46,75,69,58,60,78,43,81,44,91,73,25,34,33,38,57,34,53,30,35,36,72,41,45,84,66,83,131

Sequence (191 aa):
MIPGPSPESLAPPPPLPSSTPPPPPPSSTTPPPLPSSEAPPPSPSSAAPPAPPPPPATPGKYTIHLHQKMERKTSSLEWTLLDSNAVTVAGPNMTGTIPQDGEKRNKVKIEVDHPTNKDKTIVSFTLYTSADGGCYPGWSTNNGGTEFIDWCGKANRKLYGCDMKKADWVPLNAGFEREFDCFWQDIGKPK

Organism: NCBI:txid390894

Radius of gyration: 29.33 Å; Cα contacts (8 Å, |Δi|>4): 295; chains: 1; bounding box: 90×52×74 Å

Mean predicted aligned error: 15.37 Å

Nearest PDB structures (foldseek):
  6u08-assembly4_G  TM=2.602E-01  e=9.706E+00  Burkholderia cenocepacia

Foldseek 3Di:
DDDDDDDDDDDDDDDDDDDDDDDDDDDDDDDDDDDDDDDPDDDPDPPDPDDDDDDDFDPQKKKKKWWWAADDPDIFIFIFIATNSRHTPDDRDGAQKDDDPPQWAWIKGWDWDPSNDPVPIKIKIWTDQDPPPQDIFMWMLPPQFGPGVCRNDPVCVVQWGKDSNPQDWDDDDNTTMGMITIGHHGRPDDD

pLDDT: mean 77.29, std 13.19, range [49.22, 95.56]